Protein AF-A0A1V6ACH4-F1 (afdb_monomer)

pLDDT: mean 75.73, std 12.72, range [35.34, 92.12]

Mean predicted aligned error: 18.22 Å

Foldseek 3Di:
DDDDPDPPPPVVVVVVVVVVVVVVVVVVVCCVVVVVVVVVVVLVVVLVVVVVVVVVQQVVFVVLQVVVQVVVQVVVLVVDDADDQDAFPDDDPKTKTKGKAFPQADPVRWTKIKIWMWTDDDPDIKIKIWIKTWADDPPDGRTDIDIDDIDMDDDDQDCSHPVSVVVVVVVVVVVPQPPVNVVCVLQADDLVRQLVVQLVCLVVDDPVCSVCSVVVSVVCSVPGDYHDDD

Sequence (230 aa):
MINITSNKTTNDYVLFSRTKGVAIFMVIGFIAIMVPVVYMFSQIGSSKTKQAMKFHEHLKTELTAISGNTAILSRMRGNVREFDPMPDETSGEDKFSASVFKTGTGFLGQDLNIVLTKAKANNHSFTLLCDVEQFQPEPSPPVTIISHDYWGTIEPYEISLLADALAMQNFRGVELLRLEQSRDFERAYTESEYKNIMNDKKNSLPEELSSSWSNVVNALVSEKLPKEES

Nearest PDB structures (foldseek):
  7ywx-assembly1_P  TM=3.729E-01  e=2.714E-02  Homo sapiens
  7qoo-assembly1_P  TM=3.079E-01  e=1.149E-01  Homo sapiens
  3ew2-assembly3_E-2  TM=3.028E-01  e=3.139E+00  Rhizobium etli CFN 42
  8ass-assembly1_A  TM=3.026E-01  e=9.268E+00  Rhizobium sp. AAP43

Radius of gyration: 35.3 Å; Cα contacts (8 Å, |Δi|>4): 244; chains: 1; bounding box: 108×39×91 Å

Solvent-accessible surface area (backbone atoms only — not comparable to full-atom values): 13070 Å² total; per-residue (Å²): 139,85,82,81,82,74,83,64,70,71,58,55,56,53,53,54,50,50,53,51,53,51,51,51,52,49,51,51,52,49,50,67,53,48,50,59,51,54,51,50,52,50,51,53,52,51,40,53,52,52,50,51,50,50,51,51,53,46,53,52,21,47,52,43,16,52,51,44,45,54,51,50,56,58,44,42,23,69,67,60,69,71,79,62,77,49,76,63,79,62,88,70,89,60,50,40,44,44,44,52,43,77,78,50,70,45,95,88,66,21,41,30,29,40,39,39,15,36,10,54,45,98,95,45,72,27,42,38,38,33,39,32,39,38,39,78,58,86,92,55,78,69,33,54,70,51,76,48,72,80,47,70,63,79,80,80,78,47,78,88,31,70,68,40,43,49,48,53,52,50,52,51,55,67,72,41,71,52,70,64,60,46,48,51,58,46,26,73,36,48,66,70,55,47,51,49,56,55,57,63,51,42,82,77,46,59,73,82,55,44,75,53,39,65,61,51,51,53,55,53,51,74,71,54,56,74,53,69,85,128

Structure (mmCIF, N/CA/C/O backbone):
data_AF-A0A1V6ACH4-F1
#
_entry.id   AF-A0A1V6ACH4-F1
#
loop_
_atom_site.group_PDB
_atom_site.id
_atom_site.type_symbol
_atom_site.label_atom_id
_atom_site.label_alt_id
_atom_site.label_comp_id
_atom_site.label_asym_id
_atom_site.label_entity_id
_atom_site.label_seq_id
_atom_site.pdbx_PDB_ins_code
_atom_site.Cartn_x
_atom_site.Cartn_y
_atom_site.Cartn_z
_atom_site.occupancy
_atom_site.B_iso_or_equiv
_atom_site.auth_seq_id
_atom_site.auth_comp_id
_atom_site.auth_asym_id
_atom_site.auth_atom_id
_atom_site.pdbx_PDB_model_num
ATOM 1 N N . MET A 1 1 ? 83.598 4.073 -58.433 1.00 37.88 1 MET A N 1
ATOM 2 C CA . MET A 1 1 ? 83.166 4.067 -57.018 1.00 37.88 1 MET A CA 1
ATOM 3 C C . MET A 1 1 ? 81.861 4.839 -56.928 1.00 37.88 1 MET A C 1
ATOM 5 O O . MET A 1 1 ? 81.896 6.060 -56.955 1.00 37.88 1 MET A O 1
ATOM 9 N N . ILE A 1 2 ? 80.719 4.151 -56.927 1.00 37.38 2 ILE A N 1
ATOM 10 C CA . ILE A 1 2 ? 79.412 4.794 -56.736 1.00 37.38 2 ILE A CA 1
ATOM 11 C C . ILE A 1 2 ? 79.060 4.616 -55.263 1.00 37.38 2 ILE A C 1
ATOM 13 O O . ILE A 1 2 ? 78.919 3.493 -54.784 1.00 37.38 2 ILE A O 1
ATOM 17 N N . ASN A 1 3 ? 79.024 5.737 -54.548 1.00 35.34 3 ASN A N 1
ATOM 18 C CA . ASN A 1 3 ? 78.745 5.804 -53.122 1.00 35.34 3 ASN A CA 1
ATOM 19 C C . ASN A 1 3 ? 77.244 5.572 -52.907 1.00 35.34 3 ASN A C 1
ATOM 21 O O . ASN A 1 3 ? 76.423 6.398 -53.300 1.00 35.34 3 ASN A O 1
ATOM 25 N N . ILE A 1 4 ? 76.889 4.436 -52.309 1.00 46.50 4 ILE A N 1
ATOM 26 C CA . ILE A 1 4 ? 75.527 4.150 -51.857 1.00 46.50 4 ILE A CA 1
ATOM 27 C C . ILE A 1 4 ? 75.395 4.744 -50.455 1.00 46.50 4 ILE A C 1
ATOM 29 O O . ILE A 1 4 ? 75.679 4.087 -49.454 1.00 46.50 4 ILE A O 1
ATOM 33 N N . THR A 1 5 ? 74.986 6.007 -50.366 1.00 47.75 5 THR A N 1
ATOM 34 C CA . THR A 1 5 ? 74.582 6.603 -49.089 1.00 47.75 5 THR A CA 1
ATOM 35 C C . THR A 1 5 ? 73.154 6.152 -48.785 1.00 47.75 5 THR A C 1
ATOM 37 O O . THR A 1 5 ? 72.182 6.588 -49.393 1.00 47.75 5 THR A O 1
ATOM 40 N N . SER A 1 6 ? 73.070 5.188 -47.871 1.00 43.94 6 SER A N 1
ATOM 41 C CA . SER A 1 6 ? 71.873 4.499 -47.388 1.00 43.94 6 SER A CA 1
ATOM 42 C C . SER A 1 6 ? 70.734 5.441 -46.963 1.00 43.94 6 SER A C 1
ATOM 44 O O . SER A 1 6 ? 70.881 6.237 -46.037 1.00 43.94 6 SER A O 1
ATOM 46 N N . ASN A 1 7 ? 69.565 5.213 -47.566 1.00 50.72 7 ASN A N 1
ATOM 47 C CA . ASN A 1 7 ? 68.205 5.710 -47.290 1.00 50.72 7 ASN A CA 1
ATOM 48 C C . ASN A 1 7 ? 67.679 5.370 -45.866 1.00 50.72 7 ASN A C 1
ATOM 50 O O . ASN A 1 7 ? 66.595 4.812 -45.706 1.00 50.72 7 ASN A O 1
ATOM 54 N N . LYS A 1 8 ? 68.456 5.622 -44.805 1.00 48.00 8 LYS A N 1
ATOM 55 C CA . LYS A 1 8 ? 68.109 5.160 -43.445 1.00 48.00 8 LYS A CA 1
ATOM 56 C C . LYS A 1 8 ? 67.217 6.119 -42.655 1.00 48.00 8 LYS A C 1
ATOM 58 O O . LYS A 1 8 ? 66.463 5.666 -41.812 1.00 48.00 8 LYS A O 1
ATOM 63 N N . THR A 1 9 ? 67.246 7.418 -42.933 1.00 48.97 9 THR A N 1
ATOM 64 C CA . THR A 1 9 ? 66.515 8.409 -42.126 1.00 48.97 9 THR A CA 1
ATOM 65 C C . THR A 1 9 ? 65.039 8.525 -42.502 1.00 48.97 9 THR A C 1
ATOM 67 O O . THR A 1 9 ? 64.196 8.648 -41.625 1.00 48.97 9 THR A O 1
ATOM 70 N N . THR A 1 10 ? 64.681 8.430 -43.781 1.00 48.94 10 THR A N 1
ATOM 71 C CA . THR A 1 10 ? 63.310 8.703 -44.252 1.00 48.94 10 THR A CA 1
ATOM 72 C C . THR A 1 10 ? 62.289 7.638 -43.834 1.00 48.94 10 THR A C 1
ATOM 74 O O . THR A 1 10 ? 61.129 7.967 -43.596 1.00 48.94 10 THR A O 1
ATOM 77 N N . ASN A 1 11 ? 62.704 6.375 -43.692 1.00 50.41 11 ASN A N 1
ATOM 78 C CA . ASN A 1 11 ? 61.807 5.282 -43.297 1.00 50.41 11 ASN A CA 1
ATOM 79 C C . ASN A 1 11 ? 61.462 5.290 -41.798 1.00 50.41 11 ASN A C 1
ATOM 81 O O . ASN A 1 11 ? 60.337 4.941 -41.438 1.00 50.41 11 ASN A O 1
ATOM 85 N N . ASP A 1 12 ? 62.370 5.750 -40.936 1.00 48.56 12 ASP A N 1
ATOM 86 C CA . ASP A 1 12 ? 62.152 5.757 -39.484 1.00 48.56 12 ASP A CA 1
ATOM 87 C C . ASP A 1 12 ? 61.118 6.817 -39.058 1.00 48.56 12 ASP A C 1
ATOM 89 O O . ASP A 1 12 ? 60.276 6.557 -38.195 1.00 48.56 12 ASP A O 1
ATOM 93 N N . TYR A 1 13 ? 61.080 7.982 -39.720 1.00 50.53 13 TYR A N 1
ATOM 94 C CA . TYR A 1 13 ? 60.061 9.011 -39.452 1.00 50.53 13 TYR A CA 1
ATOM 95 C C . TYR A 1 13 ? 58.655 8.588 -39.895 1.00 50.53 13 TYR A C 1
ATOM 97 O O . TYR A 1 13 ? 57.673 8.897 -39.215 1.00 50.53 13 TYR A O 1
ATOM 105 N N . VAL A 1 14 ? 58.543 7.851 -41.005 1.00 52.62 14 VAL A N 1
ATOM 106 C CA . VAL A 1 14 ? 57.257 7.350 -41.515 1.00 52.62 14 VAL A CA 1
ATOM 107 C C . VAL A 1 14 ? 56.715 6.239 -40.613 1.00 52.62 14 VAL A C 1
ATOM 109 O O . VAL A 1 14 ? 55.521 6.229 -40.315 1.00 52.62 14 VAL A O 1
ATOM 112 N N . LEU A 1 15 ? 57.577 5.349 -40.104 1.00 51.72 15 LEU A N 1
ATOM 113 C CA . LEU A 1 15 ? 57.178 4.293 -39.166 1.00 51.72 15 LEU A CA 1
ATOM 114 C C . LEU A 1 15 ? 56.751 4.857 -37.796 1.00 51.72 15 LEU A C 1
ATOM 116 O O . LEU A 1 15 ? 55.759 4.407 -37.215 1.00 51.72 15 LEU A O 1
ATOM 120 N N . PHE A 1 16 ? 57.458 5.876 -37.296 1.00 50.41 16 PHE A N 1
ATOM 121 C CA . PHE A 1 16 ? 57.155 6.540 -36.022 1.00 50.41 16 PHE A CA 1
ATOM 122 C C . PHE A 1 16 ? 55.890 7.416 -36.096 1.00 50.41 16 PHE A C 1
ATOM 124 O O . PHE A 1 16 ? 55.103 7.472 -35.152 1.00 50.41 16 PHE A O 1
ATOM 131 N N . SER A 1 17 ? 55.642 8.058 -37.242 1.00 57.03 17 SER A N 1
ATOM 132 C CA . SER A 1 17 ? 54.391 8.773 -37.538 1.00 57.03 17 SER A CA 1
ATOM 133 C C . SER A 1 17 ? 53.190 7.820 -37.614 1.00 57.03 17 SER A C 1
ATOM 135 O O . SER A 1 17 ? 52.157 8.082 -36.994 1.00 57.03 17 SER A O 1
ATOM 137 N N . ARG A 1 18 ? 53.334 6.678 -38.306 1.00 57.84 18 ARG A N 1
ATOM 138 C CA . ARG A 1 18 ? 52.266 5.670 -38.438 1.00 57.84 18 ARG A CA 1
ATOM 139 C C . ARG A 1 18 ? 51.882 5.044 -37.102 1.00 57.84 18 ARG A C 1
ATOM 141 O O . ARG A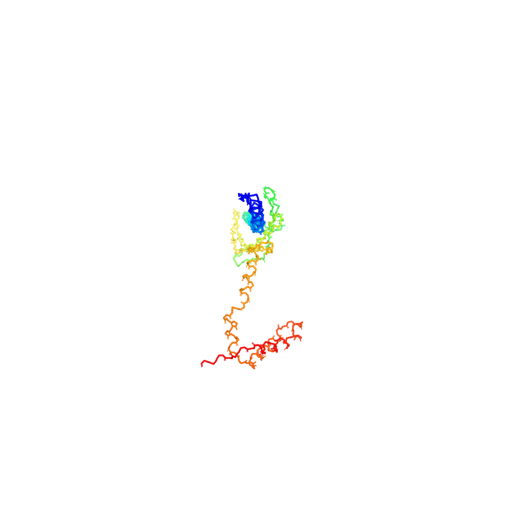 1 18 ? 50.697 4.913 -36.817 1.00 57.84 18 ARG A O 1
ATOM 148 N N . THR A 1 19 ? 52.861 4.684 -36.274 1.00 57.22 19 THR A N 1
ATOM 149 C CA . THR A 1 19 ? 52.606 4.090 -34.950 1.00 57.22 19 THR A CA 1
ATOM 150 C C . THR A 1 19 ? 51.960 5.084 -33.985 1.00 57.22 19 THR A C 1
ATOM 152 O O . THR A 1 19 ? 51.039 4.707 -33.264 1.00 57.22 19 THR A O 1
ATOM 155 N N . LYS A 1 20 ? 52.333 6.372 -34.036 1.00 61.56 20 LYS A N 1
ATOM 156 C CA . LYS A 1 20 ? 51.638 7.441 -33.296 1.00 61.56 20 LYS A CA 1
ATOM 157 C C . LYS A 1 20 ? 50.199 7.661 -33.770 1.00 61.56 20 LYS A C 1
ATOM 159 O O . LYS A 1 20 ? 49.314 7.819 -32.936 1.00 61.56 20 LYS A O 1
ATOM 164 N N . GLY A 1 21 ? 49.949 7.632 -35.081 1.00 68.12 21 GLY A N 1
ATOM 165 C CA . GLY A 1 21 ? 48.596 7.748 -35.638 1.00 68.12 21 GLY A CA 1
ATOM 166 C C . GLY A 1 21 ? 47.686 6.590 -35.218 1.00 68.12 21 GLY A C 1
ATOM 167 O O . GLY A 1 21 ? 46.566 6.819 -34.768 1.00 68.12 21 GLY A O 1
ATOM 168 N N . VAL A 1 22 ? 48.191 5.353 -35.278 1.00 74.69 22 VAL A N 1
ATOM 169 C CA . VAL A 1 22 ? 47.458 4.157 -34.825 1.00 74.69 22 VAL A CA 1
ATOM 170 C C . VAL A 1 22 ? 47.198 4.198 -33.317 1.00 74.69 22 VAL A C 1
ATOM 172 O O . VAL A 1 22 ? 46.089 3.891 -32.885 1.00 74.69 22 VAL A O 1
ATOM 175 N N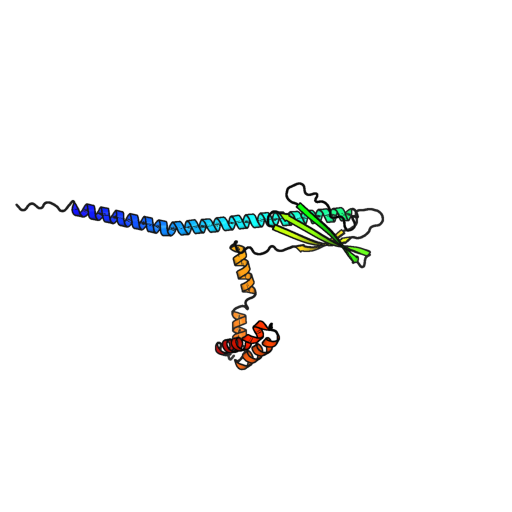 . ALA A 1 23 ? 48.173 4.640 -32.517 1.00 73.12 23 ALA A N 1
ATOM 176 C CA . ALA A 1 23 ? 48.001 4.794 -31.074 1.00 73.12 23 ALA A CA 1
ATOM 177 C C . ALA A 1 23 ? 46.916 5.829 -30.723 1.00 73.12 23 ALA A C 1
ATOM 179 O O . ALA A 1 23 ? 46.083 5.570 -29.859 1.00 73.12 23 ALA A O 1
ATOM 180 N N . ILE A 1 24 ? 46.866 6.966 -31.426 1.00 80.19 24 ILE A N 1
ATOM 181 C CA . ILE A 1 24 ? 45.827 7.990 -31.224 1.00 80.19 24 ILE A CA 1
ATOM 182 C C . ILE A 1 24 ? 44.438 7.448 -31.591 1.00 80.19 24 ILE A C 1
ATOM 184 O O . ILE A 1 24 ? 43.494 7.632 -30.825 1.00 80.19 24 ILE A O 1
ATOM 188 N N . PHE A 1 25 ? 44.304 6.728 -32.710 1.00 79.56 25 PHE A N 1
ATOM 189 C CA . PHE A 1 25 ? 43.035 6.100 -33.095 1.00 79.56 25 PHE A CA 1
ATOM 190 C C . PHE A 1 25 ? 42.577 5.028 -32.101 1.00 79.56 25 PHE A C 1
ATOM 192 O O . PHE A 1 25 ? 41.390 4.966 -31.786 1.00 79.56 25 PHE A O 1
ATOM 199 N N . MET A 1 26 ? 43.499 4.224 -31.562 1.00 82.62 26 MET A N 1
ATOM 200 C CA . MET A 1 26 ? 43.180 3.268 -30.498 1.00 82.62 26 MET A CA 1
ATOM 201 C C . MET A 1 26 ? 42.688 3.968 -29.231 1.00 82.62 26 MET A C 1
ATOM 203 O O . MET A 1 26 ? 41.698 3.531 -28.655 1.00 82.62 26 MET A O 1
ATOM 207 N N . VAL A 1 27 ? 43.329 5.062 -28.811 1.00 83.81 27 VAL A N 1
ATOM 208 C CA . VAL A 1 27 ? 42.915 5.814 -27.616 1.00 83.81 27 VAL A CA 1
ATOM 209 C C . VAL A 1 27 ? 41.545 6.465 -27.819 1.00 83.81 27 VAL A C 1
ATOM 211 O O . VAL A 1 27 ? 40.691 6.357 -26.945 1.00 83.81 27 VAL A O 1
ATOM 214 N N . ILE A 1 28 ? 41.291 7.079 -28.979 1.00 84.38 28 ILE A N 1
ATOM 215 C CA . ILE A 1 28 ? 39.982 7.672 -29.296 1.00 84.38 28 ILE A CA 1
ATOM 216 C C . ILE A 1 28 ? 38.900 6.588 -29.377 1.00 84.38 28 ILE A C 1
ATOM 218 O O . ILE A 1 28 ? 37.826 6.765 -28.807 1.00 84.38 28 ILE A O 1
ATOM 222 N N . GLY A 1 29 ? 39.183 5.451 -30.020 1.00 82.25 29 GLY A N 1
ATOM 223 C CA . GLY A 1 29 ? 38.263 4.312 -30.077 1.00 82.25 29 GLY A CA 1
ATOM 224 C C . GLY A 1 29 ? 37.974 3.721 -28.696 1.00 82.25 29 GLY A C 1
ATOM 225 O O . GLY A 1 29 ? 36.827 3.422 -28.374 1.00 82.25 29 GLY A O 1
ATOM 226 N N . PHE A 1 30 ? 38.992 3.626 -27.840 1.00 86.19 30 PHE A N 1
ATOM 227 C CA . PHE A 1 30 ? 38.836 3.165 -26.464 1.00 86.19 30 PHE A CA 1
ATOM 228 C C . PHE A 1 30 ? 37.990 4.132 -25.633 1.00 86.19 30 PHE A C 1
ATOM 230 O O . PHE A 1 30 ? 37.083 3.690 -24.938 1.00 86.19 30 PHE A O 1
ATOM 237 N N . ILE A 1 31 ? 38.220 5.444 -25.745 1.00 86.56 31 ILE A N 1
ATOM 238 C CA . ILE A 1 31 ? 37.404 6.470 -25.077 1.00 86.56 31 ILE A CA 1
ATOM 239 C C . ILE A 1 31 ? 35.956 6.420 -25.585 1.00 86.56 31 ILE A C 1
ATOM 241 O O . ILE A 1 31 ? 35.028 6.460 -24.778 1.00 86.56 31 ILE A O 1
ATOM 245 N N . ALA A 1 32 ? 35.752 6.270 -26.896 1.00 85.00 32 ALA A N 1
ATOM 246 C CA . ALA A 1 32 ? 34.426 6.199 -27.506 1.00 85.00 32 ALA A CA 1
ATOM 247 C C . ALA A 1 32 ? 33.606 4.987 -27.036 1.00 85.00 32 ALA A C 1
ATOM 249 O O . ALA A 1 32 ? 32.384 5.072 -26.991 1.00 85.00 32 ALA A O 1
ATOM 250 N N . ILE A 1 33 ? 34.257 3.882 -26.662 1.00 85.12 33 ILE A N 1
ATOM 251 C CA . ILE A 1 33 ? 33.587 2.692 -26.119 1.00 85.12 33 ILE A CA 1
ATOM 252 C C . ILE A 1 33 ? 33.460 2.780 -24.593 1.00 85.12 33 ILE A C 1
ATOM 254 O O . ILE A 1 33 ? 32.391 2.521 -24.043 1.00 85.12 33 ILE A O 1
ATOM 258 N N . MET A 1 34 ? 34.526 3.170 -23.891 1.00 86.69 34 MET A N 1
ATOM 259 C CA . MET A 1 34 ? 34.549 3.174 -22.427 1.00 86.69 34 MET A CA 1
ATOM 260 C C . MET A 1 34 ? 33.660 4.253 -21.814 1.00 86.69 34 MET A C 1
ATOM 262 O O . MET A 1 34 ? 33.012 3.986 -20.807 1.00 86.69 34 MET A O 1
ATOM 266 N N . VAL A 1 35 ? 33.589 5.455 -22.395 1.00 84.00 35 VAL A N 1
ATOM 267 C CA . VAL A 1 35 ? 32.794 6.550 -21.814 1.00 84.00 35 VAL A CA 1
ATOM 268 C C . VAL A 1 35 ? 31.292 6.221 -21.789 1.00 84.00 35 VAL A C 1
ATOM 270 O O . VAL A 1 35 ? 30.700 6.344 -20.715 1.00 84.00 35 VAL A O 1
ATOM 273 N N . PRO A 1 36 ? 30.659 5.730 -22.877 1.00 84.12 36 PRO A N 1
ATOM 274 C CA . PRO A 1 36 ? 29.265 5.286 -22.833 1.00 84.12 36 PRO A CA 1
ATOM 275 C C . PRO A 1 36 ? 29.022 4.134 -21.855 1.00 84.12 36 PRO A C 1
ATOM 277 O O . PRO A 1 36 ? 28.013 4.136 -21.155 1.00 84.12 36 PRO A O 1
ATOM 280 N N . VAL A 1 37 ? 29.947 3.173 -21.764 1.00 82.25 37 VAL A N 1
ATOM 281 C CA . VAL A 1 37 ? 29.823 2.022 -20.855 1.00 82.25 37 VAL A CA 1
ATOM 282 C C . VAL A 1 37 ? 29.887 2.464 -19.391 1.00 82.25 37 VAL A C 1
ATOM 284 O O . VAL A 1 37 ? 29.034 2.080 -18.593 1.00 82.25 37 VAL A O 1
ATOM 287 N N . VAL A 1 38 ? 30.843 3.325 -19.034 1.00 81.75 38 VAL A N 1
ATOM 288 C CA . VAL A 1 38 ? 30.950 3.897 -17.682 1.00 81.75 38 VAL A CA 1
ATOM 289 C C . VAL A 1 38 ? 29.723 4.748 -17.353 1.00 81.75 38 VAL A C 1
ATOM 291 O O . VAL A 1 38 ? 29.189 4.658 -16.247 1.00 81.75 38 VAL A O 1
ATOM 294 N N . TYR A 1 39 ? 29.229 5.532 -18.314 1.00 78.62 39 TYR A N 1
ATOM 295 C CA . TYR A 1 39 ? 28.008 6.316 -18.149 1.00 78.62 39 TYR A CA 1
ATOM 296 C C . TYR A 1 39 ? 26.777 5.425 -17.920 1.00 78.62 39 TYR A C 1
ATOM 298 O O . TYR A 1 39 ? 25.996 5.677 -17.003 1.00 78.62 39 TYR A O 1
ATOM 306 N N . MET A 1 40 ? 26.641 4.335 -18.680 1.00 73.88 40 MET A N 1
ATOM 307 C CA . MET A 1 40 ? 25.565 3.357 -18.521 1.00 73.88 40 MET A CA 1
ATOM 308 C C . MET A 1 40 ? 25.623 2.664 -17.151 1.00 73.88 40 MET A C 1
ATOM 310 O O . MET A 1 40 ? 24.608 2.594 -16.459 1.00 73.88 40 MET A O 1
ATOM 314 N N . PHE A 1 41 ? 26.801 2.212 -16.708 1.00 71.38 41 PHE A N 1
ATOM 315 C CA . PHE A 1 41 ? 26.963 1.624 -15.374 1.00 71.38 41 PHE A CA 1
ATOM 316 C C . PHE A 1 41 ? 26.685 2.627 -14.250 1.00 71.38 41 PHE A C 1
ATOM 318 O O . PHE A 1 41 ? 26.088 2.254 -13.241 1.00 71.38 41 PHE A O 1
ATOM 325 N N . SER A 1 42 ? 27.047 3.899 -14.435 1.00 72.19 42 SER A N 1
ATOM 326 C CA . SER A 1 42 ? 26.719 4.977 -13.497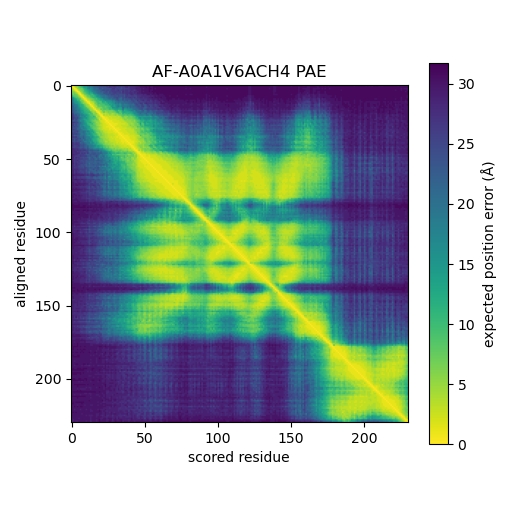 1.00 72.19 42 SER A CA 1
ATOM 327 C C . SER A 1 42 ? 25.204 5.182 -13.374 1.00 72.19 42 SER A C 1
ATOM 329 O O . SER A 1 42 ? 24.668 5.237 -12.264 1.00 72.19 42 SER A O 1
ATOM 331 N N . GLN A 1 43 ? 24.479 5.195 -14.498 1.00 67.38 43 GLN A N 1
ATOM 332 C CA . GLN A 1 43 ? 23.018 5.294 -14.489 1.00 67.38 43 GLN A CA 1
ATOM 333 C C . GLN A 1 43 ? 22.345 4.072 -13.847 1.00 67.38 43 GLN A C 1
ATOM 335 O O . GLN A 1 43 ? 21.432 4.236 -13.037 1.00 67.38 43 GLN A O 1
ATOM 340 N N . ILE A 1 44 ? 22.805 2.853 -14.151 1.00 67.12 44 ILE A N 1
ATOM 341 C CA . ILE A 1 44 ? 22.262 1.619 -13.557 1.00 67.12 44 ILE A CA 1
ATOM 342 C C . ILE A 1 44 ? 22.528 1.583 -12.049 1.00 67.12 44 ILE A C 1
ATOM 344 O O . ILE A 1 44 ? 21.618 1.283 -11.275 1.00 67.12 44 ILE A O 1
ATOM 348 N N . GLY A 1 45 ? 23.746 1.934 -11.623 1.00 68.25 45 GLY A N 1
ATOM 349 C CA . GLY A 1 45 ? 24.105 2.043 -10.210 1.00 68.25 45 GLY A CA 1
ATOM 350 C C . GLY A 1 45 ? 23.217 3.048 -9.479 1.00 68.25 45 GLY A C 1
ATOM 351 O O . GLY A 1 45 ? 22.652 2.720 -8.438 1.00 68.25 45 GLY A O 1
ATOM 352 N N . SER A 1 46 ? 23.002 4.228 -10.071 1.00 74.06 46 SER A N 1
ATOM 353 C CA . SER A 1 46 ? 22.089 5.243 -9.533 1.00 74.06 46 SER A CA 1
ATOM 354 C C . SER A 1 46 ? 20.631 4.766 -9.479 1.00 74.06 46 SER A C 1
ATOM 356 O O . SER A 1 46 ? 19.919 5.067 -8.526 1.00 74.06 46 SER A O 1
ATOM 358 N N . SER A 1 47 ? 20.170 3.990 -10.463 1.00 70.62 47 SER A N 1
ATOM 359 C CA . SER A 1 47 ? 18.807 3.448 -10.466 1.00 70.62 47 SER A CA 1
ATOM 360 C C . SER A 1 47 ? 18.602 2.403 -9.366 1.00 70.62 47 SER A C 1
ATOM 362 O O . SER A 1 47 ? 17.585 2.435 -8.677 1.00 70.62 47 SER A O 1
ATOM 364 N N . LYS A 1 48 ? 19.580 1.515 -9.139 1.00 74.44 48 LYS A N 1
ATOM 365 C CA . LYS A 1 48 ? 19.513 0.509 -8.068 1.00 74.44 48 LYS A CA 1
ATOM 366 C C . LYS A 1 48 ? 19.561 1.127 -6.677 1.00 74.44 48 LYS A C 1
ATOM 368 O O . LYS A 1 48 ? 18.822 0.682 -5.804 1.00 74.44 48 LYS A O 1
ATOM 373 N N . THR A 1 49 ? 20.377 2.159 -6.471 1.00 78.31 49 THR A N 1
ATOM 374 C CA . THR A 1 49 ? 20.413 2.865 -5.183 1.00 78.31 49 THR A CA 1
ATOM 375 C C . THR A 1 49 ? 19.120 3.629 -4.926 1.00 78.31 49 THR A C 1
ATOM 377 O O . THR A 1 49 ? 18.572 3.508 -3.835 1.00 78.31 49 THR A O 1
ATOM 380 N N . LYS A 1 50 ? 18.568 4.324 -5.930 1.00 76.50 50 LYS A N 1
ATOM 381 C CA . LYS A 1 50 ? 17.250 4.973 -5.823 1.00 76.50 50 LYS A CA 1
ATOM 382 C C . LYS A 1 50 ? 16.130 3.974 -5.541 1.00 76.50 50 LYS A C 1
ATOM 384 O O . LYS A 1 50 ? 15.299 4.225 -4.681 1.00 76.50 50 LYS A O 1
ATOM 389 N N . GLN A 1 51 ? 16.141 2.820 -6.208 1.00 79.69 51 GLN A N 1
ATOM 390 C CA . GLN A 1 51 ? 15.173 1.752 -5.963 1.00 79.69 51 GLN A CA 1
ATOM 391 C C . GLN A 1 51 ? 15.280 1.206 -4.529 1.00 79.69 51 GLN A C 1
ATOM 393 O O . GLN A 1 51 ? 14.265 1.015 -3.866 1.00 79.69 51 GLN A O 1
ATOM 398 N N . ALA A 1 52 ? 16.498 0.971 -4.034 1.00 80.62 52 ALA A N 1
ATOM 399 C CA . ALA A 1 52 ? 16.713 0.512 -2.664 1.00 80.62 52 ALA A CA 1
ATOM 400 C C . ALA A 1 52 ? 16.273 1.558 -1.627 1.00 80.62 52 ALA A C 1
ATOM 402 O O . ALA A 1 52 ? 15.649 1.198 -0.633 1.00 80.62 52 ALA A O 1
ATOM 403 N N . MET A 1 53 ? 16.552 2.843 -1.875 1.00 82.44 53 MET A N 1
ATOM 404 C CA . MET A 1 53 ? 16.076 3.947 -1.036 1.00 82.44 53 MET A CA 1
ATOM 405 C C . MET A 1 53 ? 14.549 4.015 -1.021 1.00 82.44 53 MET A C 1
ATOM 407 O O . MET A 1 53 ? 13.971 4.046 0.058 1.00 82.44 53 MET A O 1
ATOM 411 N N . LYS A 1 54 ? 13.898 3.923 -2.188 1.00 82.94 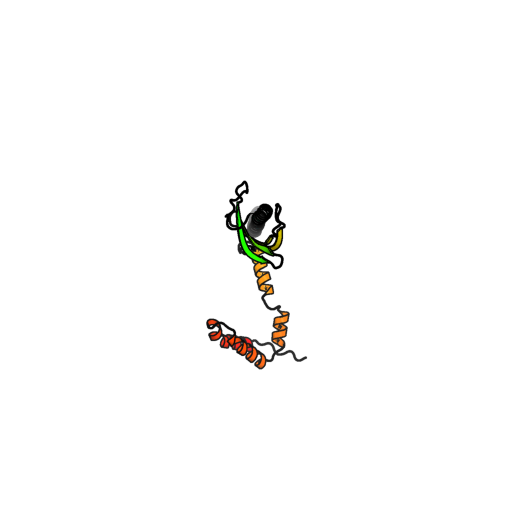54 LYS A N 1
ATOM 412 C CA . LYS A 1 54 ? 12.435 3.862 -2.293 1.00 82.94 54 LYS A CA 1
ATOM 413 C C . LYS A 1 54 ? 11.857 2.708 -1.475 1.00 82.94 54 LYS A C 1
ATOM 415 O O . LYS A 1 54 ? 10.963 2.926 -0.669 1.00 82.94 54 LYS A O 1
ATOM 420 N N . PHE A 1 55 ? 12.381 1.490 -1.629 1.00 83.31 55 PHE A N 1
ATOM 421 C CA . PHE A 1 55 ? 11.899 0.346 -0.846 1.00 83.31 55 PHE A CA 1
ATOM 422 C C . PHE A 1 55 ? 12.131 0.518 0.653 1.00 83.31 55 PHE A C 1
ATOM 424 O O . PHE A 1 55 ? 11.288 0.120 1.449 1.00 83.31 55 PHE A O 1
ATOM 431 N N . HIS A 1 56 ? 13.260 1.105 1.046 1.00 86.00 56 HIS A N 1
ATOM 432 C CA . HIS A 1 56 ? 13.533 1.385 2.447 1.00 86.00 56 HIS A CA 1
ATOM 433 C C . HIS A 1 56 ? 12.532 2.391 3.026 1.00 86.00 56 HIS A C 1
ATOM 435 O O . HIS A 1 56 ? 11.964 2.135 4.085 1.00 86.00 56 HIS A O 1
ATOM 441 N N . GLU A 1 57 ? 12.278 3.497 2.323 1.00 84.06 57 GLU A N 1
ATOM 442 C CA . GLU A 1 57 ? 11.289 4.497 2.733 1.00 84.06 57 GLU A CA 1
ATOM 443 C C . GLU A 1 57 ? 9.874 3.908 2.760 1.00 84.06 57 GLU A C 1
ATOM 445 O O . GLU A 1 57 ? 9.152 4.101 3.738 1.00 84.06 57 GLU A O 1
ATOM 450 N N . HIS A 1 58 ? 9.516 3.102 1.759 1.00 84.75 58 HIS A N 1
ATOM 451 C CA . HIS A 1 58 ? 8.239 2.399 1.702 1.00 84.75 58 HIS A CA 1
ATOM 452 C C . HIS A 1 58 ? 8.038 1.481 2.914 1.00 84.75 58 HIS A C 1
ATOM 454 O O . HIS A 1 58 ? 7.092 1.672 3.679 1.00 84.75 58 HIS A O 1
ATOM 460 N N . LEU A 1 59 ? 8.973 0.556 3.161 1.00 86.12 59 LEU A N 1
ATOM 461 C CA . LEU A 1 59 ? 8.915 -0.370 4.298 1.00 86.12 59 LEU A CA 1
ATOM 462 C C . LEU A 1 59 ? 8.860 0.372 5.636 1.00 86.12 59 LEU A C 1
ATOM 464 O O . LEU A 1 59 ? 8.150 -0.042 6.551 1.00 86.12 59 LEU A O 1
ATOM 468 N N . LYS A 1 60 ? 9.582 1.491 5.754 1.00 87.75 60 LYS A N 1
ATOM 469 C CA . LYS A 1 60 ? 9.549 2.346 6.943 1.00 87.75 60 LYS A CA 1
ATOM 470 C C . LYS A 1 60 ? 8.156 2.945 7.164 1.00 87.75 60 LYS A C 1
ATOM 472 O O . LYS A 1 60 ? 7.654 2.913 8.289 1.00 87.75 60 LYS A O 1
ATOM 477 N N . THR A 1 61 ? 7.514 3.456 6.110 1.00 87.12 61 THR A N 1
ATOM 478 C CA . THR A 1 61 ? 6.150 4.010 6.201 1.00 87.12 61 THR A CA 1
ATOM 479 C C . THR A 1 61 ? 5.099 2.948 6.491 1.00 87.12 61 THR A C 1
ATOM 481 O O . THR A 1 61 ? 4.244 3.162 7.348 1.00 87.12 61 THR A O 1
ATOM 484 N N . GLU A 1 62 ? 5.185 1.791 5.837 1.00 88.62 62 GLU A N 1
ATOM 485 C CA . GLU A 1 62 ? 4.275 0.669 6.053 1.00 88.62 62 GLU A CA 1
ATOM 486 C C . GLU A 1 62 ? 4.367 0.163 7.497 1.00 88.62 62 GLU A C 1
ATOM 488 O O . GLU A 1 62 ? 3.355 0.069 8.193 1.00 88.62 62 GLU A O 1
ATOM 493 N N . LEU A 1 63 ? 5.585 -0.066 7.996 1.00 88.12 63 LEU A N 1
ATOM 494 C CA . LEU A 1 63 ? 5.798 -0.532 9.364 1.00 88.12 63 LEU A CA 1
ATOM 495 C C . LEU A 1 63 ? 5.292 0.478 10.403 1.00 88.12 63 LEU A C 1
ATOM 497 O O . LEU A 1 63 ? 4.713 0.081 11.413 1.00 88.12 63 LEU A O 1
ATOM 501 N N . THR A 1 64 ? 5.465 1.775 10.138 1.00 87.38 64 THR A N 1
ATOM 502 C CA . THR A 1 64 ? 4.939 2.854 10.990 1.00 87.38 64 THR A CA 1
ATOM 503 C C . THR A 1 64 ? 3.405 2.868 11.017 1.00 87.38 64 THR A C 1
ATOM 505 O O . THR A 1 64 ? 2.798 3.112 12.057 1.00 87.38 64 THR A O 1
ATOM 508 N N . ALA A 1 65 ? 2.741 2.566 9.900 1.00 87.56 65 ALA A N 1
ATOM 509 C CA . ALA A 1 65 ? 1.285 2.449 9.886 1.00 87.56 65 ALA A CA 1
ATOM 510 C C . ALA A 1 65 ? 0.796 1.173 10.594 1.00 87.56 65 ALA A C 1
ATOM 512 O O . ALA A 1 65 ? -0.203 1.207 11.311 1.00 87.56 65 ALA A O 1
ATOM 513 N N . ILE A 1 66 ? 1.503 0.049 10.440 1.00 89.38 66 ILE A N 1
ATOM 514 C CA . ILE A 1 66 ? 1.177 -1.210 11.130 1.00 89.38 66 ILE A CA 1
ATOM 515 C C . ILE A 1 66 ? 1.347 -1.062 12.647 1.00 89.38 66 ILE A C 1
ATOM 517 O O . ILE A 1 66 ? 0.511 -1.546 13.420 1.00 89.38 66 ILE A O 1
ATOM 521 N N . SER A 1 67 ? 2.404 -0.379 13.092 1.00 87.31 67 SER A N 1
ATOM 522 C CA . SER A 1 67 ? 2.621 -0.107 14.514 1.00 87.31 67 SER A CA 1
ATOM 523 C C . SER A 1 67 ? 1.518 0.788 15.077 1.00 87.31 67 SER A C 1
ATOM 525 O O . SER A 1 67 ? 0.958 0.464 16.127 1.00 87.31 67 SER A O 1
ATOM 527 N N . GLY A 1 68 ? 1.121 1.829 14.338 1.00 85.19 68 GLY A N 1
ATOM 528 C CA . GLY A 1 68 ? -0.018 2.672 14.688 1.00 85.19 68 GLY A CA 1
ATOM 529 C C . GLY A 1 68 ? -1.321 1.882 14.816 1.00 85.19 68 GLY A C 1
ATOM 530 O O . GLY A 1 68 ? -2.004 1.988 15.833 1.00 85.19 68 GLY A O 1
ATOM 531 N N . ASN A 1 69 ? -1.616 0.997 13.861 1.00 88.25 69 ASN A N 1
ATOM 532 C CA . ASN A 1 69 ? -2.793 0.130 13.920 1.00 88.25 69 ASN A CA 1
ATOM 533 C C . ASN A 1 69 ? -2.776 -0.776 15.162 1.00 88.25 69 ASN A C 1
ATOM 535 O O . ASN A 1 69 ? -3.757 -0.874 15.895 1.00 88.25 69 ASN A O 1
ATOM 539 N N . THR A 1 70 ? -1.627 -1.380 15.467 1.00 87.69 70 THR A N 1
ATOM 540 C CA . THR A 1 70 ? -1.466 -2.242 16.650 1.00 87.69 70 THR A CA 1
ATOM 541 C C . THR A 1 70 ? -1.650 -1.467 17.962 1.00 87.69 70 THR A C 1
ATOM 543 O O . THR A 1 70 ? -2.246 -1.979 18.918 1.00 87.69 70 THR A O 1
ATOM 546 N N . ALA A 1 71 ? -1.180 -0.218 18.015 1.00 84.75 71 ALA A N 1
ATOM 547 C CA . ALA A 1 71 ? -1.370 0.665 19.161 1.00 84.75 71 ALA A CA 1
ATOM 548 C C . ALA A 1 71 ? -2.854 1.010 19.368 1.00 84.75 71 ALA A C 1
ATOM 550 O O . ALA A 1 71 ? -3.352 0.913 20.492 1.00 84.75 71 ALA A O 1
ATOM 551 N N . ILE A 1 72 ? -3.582 1.328 18.292 1.00 84.12 72 ILE A N 1
ATOM 552 C CA . ILE A 1 72 ? -5.028 1.593 18.344 1.00 84.12 72 ILE A CA 1
ATOM 553 C C . ILE A 1 72 ? -5.779 0.364 18.842 1.00 84.12 72 ILE A C 1
ATOM 555 O O . ILE A 1 72 ? -6.544 0.475 19.795 1.00 84.12 72 ILE A O 1
ATOM 559 N N . LEU A 1 73 ? -5.523 -0.813 18.262 1.00 86.69 73 LEU A N 1
ATOM 560 C CA . LEU A 1 73 ? -6.165 -2.062 18.680 1.00 86.69 73 LEU A CA 1
ATOM 561 C C . LEU A 1 73 ? -5.931 -2.335 20.171 1.00 86.69 73 LEU A C 1
ATOM 563 O O . LEU A 1 73 ? -6.850 -2.720 20.892 1.00 86.69 73 LEU A O 1
ATOM 567 N N . SER A 1 74 ? -4.719 -2.075 20.667 1.00 84.62 74 SER A N 1
ATOM 568 C CA . SER A 1 74 ? -4.387 -2.223 22.089 1.00 84.62 74 SER A CA 1
ATOM 569 C C . SER A 1 74 ? -5.157 -1.245 22.980 1.00 84.62 74 SER A C 1
ATOM 571 O O . SER A 1 74 ? -5.577 -1.616 24.074 1.00 84.62 74 SER A O 1
ATOM 573 N N . ARG A 1 75 ? -5.399 -0.014 22.522 1.00 79.75 75 ARG A N 1
ATOM 574 C CA . ARG A 1 75 ? -6.201 0.971 23.263 1.00 79.75 75 ARG A CA 1
ATOM 575 C C . ARG A 1 75 ? -7.697 0.703 23.178 1.00 79.75 75 ARG A C 1
ATOM 577 O O . ARG A 1 75 ? -8.392 0.868 24.176 1.00 79.75 75 ARG A O 1
ATOM 584 N N . MET A 1 76 ? -8.191 0.213 22.044 1.00 81.00 76 MET A N 1
ATOM 585 C CA . MET A 1 76 ? -9.570 -0.253 21.925 1.00 81.00 76 MET A CA 1
ATOM 586 C C . MET A 1 76 ? -9.843 -1.378 22.937 1.00 81.00 76 MET A C 1
ATOM 588 O O . MET A 1 76 ? -10.931 -1.412 23.508 1.00 81.00 76 MET A O 1
ATOM 592 N N . ARG A 1 77 ? -8.851 -2.235 23.265 1.00 81.56 77 ARG A N 1
ATOM 593 C CA . ARG A 1 77 ? -8.977 -3.238 24.352 1.00 81.56 77 ARG A CA 1
ATOM 594 C C . ARG A 1 77 ? -9.246 -2.604 25.721 1.00 81.56 77 ARG A C 1
ATOM 596 O O . ARG A 1 77 ? -9.882 -3.228 26.568 1.00 81.56 77 ARG A O 1
ATOM 603 N N . GLY A 1 78 ? -8.800 -1.366 25.926 1.00 75.25 78 GLY A N 1
ATOM 604 C CA . GLY A 1 78 ? -9.096 -0.528 27.090 1.00 75.25 78 GLY A CA 1
ATOM 605 C C . GLY A 1 78 ? -10.468 0.155 27.049 1.00 75.25 78 GLY A C 1
ATOM 606 O O . GLY A 1 78 ? -10.717 1.027 27.874 1.00 75.25 78 GLY A O 1
ATOM 607 N N . ASN A 1 79 ? -11.353 -0.234 26.119 1.00 73.62 79 ASN A N 1
ATOM 608 C CA . ASN A 1 79 ? -12.690 0.335 25.916 1.00 73.62 79 ASN A CA 1
ATOM 609 C C . ASN A 1 79 ? -12.678 1.815 25.487 1.00 73.62 79 ASN A C 1
ATOM 611 O O . ASN A 1 79 ? -13.569 2.584 25.848 1.00 73.62 79 ASN A O 1
ATOM 615 N N . VAL A 1 80 ? -11.682 2.220 24.693 1.00 69.50 80 VAL A N 1
ATOM 616 C CA . VAL A 1 80 ? -11.742 3.501 23.978 1.00 69.50 80 VAL A CA 1
ATOM 617 C C . VAL A 1 80 ? -12.836 3.417 22.915 1.00 69.50 80 VAL A C 1
ATOM 619 O O . VAL A 1 80 ? -12.870 2.471 22.129 1.00 69.50 80 VAL A O 1
ATOM 622 N N . ARG A 1 81 ? -13.731 4.407 22.914 1.00 63.34 81 ARG A N 1
ATOM 623 C CA . ARG A 1 81 ? -14.822 4.571 21.946 1.00 63.34 81 ARG A CA 1
ATOM 624 C C . ARG A 1 81 ? -14.555 5.820 21.102 1.00 63.34 81 ARG A C 1
ATOM 626 O O . ARG A 1 81 ? -13.786 6.675 21.517 1.00 63.34 81 ARG A O 1
ATOM 633 N N . GLU A 1 82 ? -15.153 5.835 19.918 1.00 61.69 82 GLU A N 1
ATOM 634 C CA . GLU A 1 82 ? -14.974 6.750 18.781 1.00 61.69 82 GLU A CA 1
ATOM 635 C C . GLU A 1 82 ? -14.527 8.208 19.044 1.00 61.69 82 GLU A C 1
ATOM 637 O O . GLU A 1 82 ? -14.845 8.818 20.060 1.00 61.69 82 GLU A O 1
ATOM 642 N N . PHE A 1 83 ? -13.926 8.802 18.001 1.00 52.88 83 PHE A N 1
ATOM 643 C CA . PHE A 1 83 ? -13.740 10.249 17.780 1.00 52.88 83 PHE A CA 1
ATOM 644 C C . PHE A 1 83 ? -12.688 11.021 18.579 1.00 52.88 83 PHE A C 1
ATOM 646 O O . PHE A 1 83 ? -12.661 12.247 18.469 1.00 52.88 83 PHE A O 1
ATOM 653 N N . ASP A 1 84 ? -11.748 10.371 19.260 1.00 53.41 84 ASP A N 1
ATOM 654 C CA . ASP A 1 84 ? -10.530 11.090 19.641 1.00 53.41 84 ASP A CA 1
ATOM 655 C C . ASP A 1 84 ? -9.495 10.934 18.513 1.00 53.41 84 ASP A C 1
ATOM 657 O O . ASP A 1 84 ? -9.047 9.804 18.281 1.00 53.41 84 ASP A O 1
ATOM 661 N N . PRO A 1 85 ? -9.138 11.990 17.744 1.00 55.59 85 PRO A N 1
ATOM 662 C CA . PRO A 1 85 ? -7.964 11.941 16.883 1.00 55.59 85 PRO A CA 1
ATOM 663 C C . PRO A 1 85 ? -6.781 11.634 17.787 1.00 55.59 85 PRO A C 1
ATOM 665 O O . PRO A 1 85 ? -6.288 12.500 18.509 1.00 55.59 85 PRO A O 1
ATOM 668 N N . MET A 1 86 ? -6.382 10.365 17.804 1.00 59.47 86 MET A N 1
ATOM 669 C CA . MET A 1 86 ? -5.433 9.915 18.800 1.00 59.47 86 MET A CA 1
ATOM 670 C C . MET A 1 86 ? -4.098 10.591 18.511 1.00 59.47 86 MET A C 1
ATOM 672 O O . MET A 1 86 ? -3.571 10.424 17.404 1.00 59.47 86 MET A O 1
ATOM 676 N N . PRO A 1 87 ? -3.568 11.376 19.468 1.00 57.66 87 PRO A N 1
ATOM 677 C CA . PRO A 1 87 ? -2.292 12.020 19.283 1.00 57.66 87 PRO A CA 1
ATOM 678 C C . PRO A 1 87 ? -1.245 10.935 19.084 1.00 57.66 87 PRO A C 1
ATOM 680 O O . PRO A 1 87 ? -1.263 9.875 19.719 1.00 57.66 87 PRO A O 1
ATOM 683 N N . ASP A 1 88 ? -0.371 11.220 18.139 1.00 59.12 88 ASP A N 1
ATOM 684 C CA . ASP A 1 88 ? 0.741 10.370 17.794 1.00 59.12 88 ASP A CA 1
ATOM 685 C C . ASP A 1 88 ? 1.645 10.152 19.017 1.00 59.12 88 ASP A C 1
ATOM 687 O O . ASP A 1 88 ? 2.121 11.112 19.625 1.00 59.12 88 ASP A O 1
ATOM 691 N N . GLU A 1 89 ? 1.853 8.889 19.390 1.00 58.38 89 GLU A N 1
ATOM 692 C CA . GLU A 1 89 ? 2.768 8.492 20.468 1.00 58.38 89 GLU A CA 1
ATOM 693 C C . GLU A 1 89 ? 4.083 7.915 19.936 1.00 58.38 89 GLU A C 1
ATOM 695 O O . GLU A 1 89 ? 4.920 7.468 20.725 1.00 58.38 89 GLU A O 1
ATOM 700 N N . THR A 1 90 ? 4.311 7.924 18.617 1.00 58.81 90 THR A N 1
ATOM 701 C CA . THR A 1 90 ? 5.641 7.584 18.109 1.00 58.81 90 THR A CA 1
ATOM 702 C C . THR A 1 90 ? 6.663 8.625 18.554 1.00 58.81 90 THR A C 1
ATOM 704 O O . THR A 1 90 ? 6.508 9.834 18.380 1.00 58.81 90 THR A O 1
ATOM 707 N N . SER A 1 91 ? 7.733 8.146 19.184 1.00 54.12 91 SER A N 1
ATOM 708 C CA . SER A 1 91 ? 8.901 8.955 19.497 1.00 54.12 91 SER A CA 1
ATOM 709 C C . SER A 1 91 ? 9.816 8.997 18.271 1.00 54.12 91 SER A C 1
ATOM 711 O O . SER A 1 91 ? 10.399 7.987 17.886 1.00 54.12 91 SER A O 1
ATOM 713 N N . GLY A 1 92 ? 9.949 10.167 17.639 1.00 62.25 92 GLY A N 1
ATOM 714 C CA . GLY A 1 92 ? 10.851 10.350 16.497 1.00 62.25 92 GLY A CA 1
ATOM 715 C C . GLY A 1 92 ? 10.315 11.273 15.405 1.00 62.25 92 GLY A C 1
ATOM 716 O O . GLY A 1 92 ? 9.394 12.061 15.621 1.00 62.25 92 GLY A O 1
ATOM 717 N N . GLU A 1 93 ? 10.949 11.201 14.232 1.00 65.44 93 GLU A N 1
ATOM 718 C CA . GLU A 1 93 ? 10.538 11.937 13.026 1.00 65.44 93 GLU A CA 1
ATOM 719 C C . GLU A 1 93 ? 9.378 11.257 12.286 1.00 65.44 93 GLU A C 1
ATOM 721 O O . GLU A 1 93 ? 8.609 11.929 11.599 1.00 65.44 93 GLU A O 1
ATOM 726 N N . ASP A 1 94 ? 9.245 9.938 12.436 1.00 71.88 94 ASP A N 1
ATOM 727 C CA . ASP A 1 94 ? 8.190 9.156 11.804 1.00 71.88 94 ASP A CA 1
ATOM 728 C C . ASP A 1 94 ? 6.921 9.266 12.625 1.00 71.88 94 ASP A C 1
ATOM 730 O O . ASP A 1 94 ? 6.939 8.978 13.817 1.00 71.88 94 ASP A O 1
ATOM 734 N N . LYS A 1 95 ? 5.845 9.695 11.968 1.00 79.25 95 LYS A N 1
ATOM 735 C CA . LYS A 1 95 ? 4.568 9.987 12.603 1.00 79.25 95 LYS A CA 1
ATOM 736 C C . LYS A 1 95 ? 3.440 9.203 11.966 1.00 79.25 95 LYS A C 1
ATOM 738 O O . LYS A 1 95 ? 3.392 9.073 10.734 1.00 79.25 95 LYS A O 1
ATOM 743 N N . PHE A 1 96 ? 2.499 8.740 12.784 1.00 83.25 96 PHE A N 1
ATOM 744 C CA . PHE A 1 96 ? 1.253 8.151 12.302 1.00 83.25 96 PHE A CA 1
ATOM 745 C C . PHE A 1 96 ? 0.034 8.910 12.823 1.00 83.25 96 PHE A C 1
ATOM 747 O O . PHE A 1 96 ? 0.041 9.529 13.882 1.00 83.25 96 PHE A O 1
ATOM 754 N N . SER A 1 97 ? -1.040 8.863 12.045 1.00 82.75 97 SER A N 1
ATOM 755 C CA . SER A 1 97 ? -2.356 9.351 12.428 1.00 82.75 97 SER A CA 1
ATOM 756 C C . SER A 1 97 ? -3.340 8.196 12.366 1.00 82.75 97 SER A C 1
ATOM 758 O O . SER A 1 97 ? -3.289 7.366 11.460 1.00 82.75 97 SER A O 1
ATOM 760 N N . ALA A 1 98 ? -4.208 8.145 13.361 1.00 82.62 98 ALA A N 1
ATOM 761 C CA . ALA A 1 98 ? -5.077 7.031 13.657 1.00 82.62 98 ALA A CA 1
ATOM 762 C C . ALA A 1 98 ? -6.504 7.532 13.844 1.00 82.62 98 ALA A C 1
ATOM 764 O O . ALA A 1 98 ? -6.731 8.542 14.512 1.00 82.62 98 ALA A O 1
ATOM 765 N N . SER A 1 99 ? -7.479 6.842 13.269 1.00 83.12 99 SER A N 1
ATOM 766 C CA . SER A 1 99 ? -8.890 7.166 13.455 1.00 83.12 99 SER A CA 1
ATOM 767 C C . SER A 1 99 ? -9.718 5.893 13.495 1.00 83.12 99 SER A C 1
ATOM 769 O O . SER A 1 99 ? -9.465 4.958 12.738 1.00 83.12 99 SER A O 1
ATOM 771 N N . VAL A 1 100 ? -10.698 5.868 14.393 1.00 85.19 100 VAL A N 1
ATOM 772 C CA . VAL A 1 100 ? -11.638 4.757 14.556 1.00 85.19 100 VAL A CA 1
ATOM 773 C C . VAL A 1 100 ? -13.031 5.275 14.246 1.00 85.19 100 VAL A C 1
ATOM 775 O O . VAL A 1 100 ? -13.450 6.284 14.815 1.00 85.19 100 VAL A O 1
ATOM 778 N N . PHE A 1 101 ? -13.730 4.585 13.354 1.00 85.50 101 PHE A N 1
ATOM 779 C CA . PHE A 1 101 ? -15.083 4.919 12.926 1.00 85.50 101 PHE A CA 1
ATOM 780 C C . PHE A 1 101 ? -16.004 3.746 13.229 1.00 85.50 101 PHE A C 1
ATOM 782 O O . PHE A 1 101 ? -15.746 2.646 12.745 1.00 85.50 101 PHE A O 1
ATOM 789 N N . LYS A 1 102 ? -17.092 3.949 13.972 1.00 86.44 102 LYS A N 1
ATOM 790 C CA . LYS A 1 102 ? -18.103 2.903 14.125 1.00 86.44 102 LYS A CA 1
ATOM 791 C C . LYS A 1 102 ? -18.933 2.805 12.857 1.00 86.44 102 LYS A C 1
ATOM 793 O O . LYS A 1 102 ? -19.477 3.792 12.365 1.00 86.44 102 LYS A O 1
ATOM 798 N N . THR A 1 103 ? -19.057 1.592 12.342 1.00 87.06 103 THR A N 1
ATOM 799 C CA . THR A 1 103 ? -19.893 1.285 11.179 1.00 87.06 103 THR A CA 1
ATOM 800 C C . THR A 1 103 ? -21.245 0.726 11.582 1.00 87.06 103 THR A C 1
ATOM 802 O O . THR A 1 103 ? -22.234 0.948 10.886 1.00 87.06 103 THR A O 1
ATOM 805 N N . GLY A 1 104 ? -21.322 0.034 12.718 1.00 86.75 104 GLY A N 1
ATOM 806 C CA . GLY A 1 104 ? -22.581 -0.512 13.201 1.00 86.75 104 GLY A CA 1
ATOM 807 C C . GLY A 1 104 ? -22.420 -1.464 14.373 1.00 86.75 104 GLY A C 1
ATOM 808 O O . GLY A 1 104 ? -21.446 -1.411 15.123 1.00 86.75 104 GLY A O 1
ATOM 809 N N . THR A 1 105 ? -23.409 -2.338 14.523 1.00 88.69 105 THR A N 1
ATOM 810 C CA . THR A 1 105 ? -23.435 -3.384 15.544 1.00 88.69 105 THR A CA 1
ATOM 811 C C . THR A 1 105 ? -23.683 -4.720 14.854 1.00 88.69 105 THR A C 1
ATOM 813 O O . THR A 1 105 ? -24.589 -4.842 14.029 1.00 88.69 105 THR A O 1
ATOM 816 N N . GLY A 1 106 ? -22.842 -5.703 15.156 1.00 85.94 106 GLY A N 1
ATOM 817 C CA . GLY A 1 106 ? -22.921 -7.054 14.628 1.00 85.94 106 GLY A CA 1
ATOM 818 C C . GLY A 1 106 ? -24.008 -7.883 15.306 1.00 85.94 106 GLY A C 1
ATOM 819 O O . GLY A 1 106 ? -24.585 -7.511 16.329 1.00 85.94 106 GLY A O 1
ATOM 820 N N . PHE A 1 107 ? -24.278 -9.049 14.725 1.00 85.44 107 PHE A N 1
ATOM 821 C CA . PHE A 1 107 ? -25.353 -9.940 15.161 1.00 85.44 107 PHE A CA 1
ATOM 822 C C . PHE A 1 107 ? -25.201 -10.433 16.611 1.00 85.44 107 PHE A C 1
ATOM 824 O O . PHE A 1 107 ? -26.200 -10.636 17.296 1.00 85.44 107 PHE A O 1
ATOM 831 N N . LEU A 1 108 ? -23.967 -10.601 17.095 1.00 83.88 108 LEU A N 1
ATOM 832 C CA . LEU A 1 108 ? -23.675 -11.054 18.459 1.00 83.88 108 LEU A CA 1
ATOM 833 C C . LEU A 1 108 ? -23.579 -9.885 19.454 1.00 83.88 108 LEU A C 1
ATOM 835 O O . LEU A 1 108 ? -23.100 -10.068 20.571 1.00 83.88 108 LEU A O 1
ATOM 839 N N . GLY A 1 109 ? -24.013 -8.684 19.058 1.00 81.25 109 GLY A N 1
ATOM 840 C CA . GLY A 1 109 ? -23.909 -7.479 19.877 1.00 81.25 109 GLY A CA 1
ATOM 841 C C . GLY A 1 109 ? -22.500 -6.882 19.918 1.00 81.25 109 GLY A C 1
ATOM 842 O O . GLY A 1 109 ? -22.231 -6.050 20.783 1.00 81.25 109 GLY A O 1
ATOM 843 N N . GLN A 1 110 ? -21.600 -7.289 19.013 1.00 86.88 110 GLN A N 1
ATOM 844 C CA . GLN A 1 110 ? -20.296 -6.644 18.861 1.00 86.88 110 GLN A CA 1
ATOM 845 C C . GLN A 1 110 ? -20.436 -5.263 18.208 1.00 86.88 110 GLN A C 1
ATOM 847 O O . GLN A 1 110 ? -21.256 -5.075 17.313 1.00 86.88 110 GLN A O 1
ATOM 852 N N . ASP A 1 111 ? -19.620 -4.297 18.608 1.00 87.81 111 ASP A N 1
ATOM 853 C CA . ASP A 1 111 ? -19.483 -3.039 17.880 1.00 87.81 111 ASP A CA 1
ATOM 854 C C . ASP A 1 111 ? -18.538 -3.252 16.690 1.00 87.81 111 ASP A C 1
ATOM 856 O O . ASP A 1 111 ? -17.407 -3.712 16.858 1.00 87.81 111 ASP A O 1
ATOM 860 N N . LEU A 1 112 ? -19.015 -2.935 15.487 1.00 89.06 112 LEU A N 1
ATOM 861 C CA . LEU A 1 112 ? -18.228 -2.991 14.259 1.00 89.06 112 LEU A CA 1
ATOM 862 C C . LEU A 1 112 ? -17.578 -1.628 14.046 1.00 89.06 112 LEU A C 1
ATOM 864 O O . LEU A 1 112 ? -18.266 -0.603 14.005 1.00 89.06 112 LEU A O 1
ATOM 868 N N . ASN A 1 113 ? -16.257 -1.620 13.926 1.00 88.50 113 ASN A N 1
ATOM 869 C CA . ASN A 1 113 ? -15.456 -0.421 13.755 1.00 88.50 113 ASN A CA 1
ATOM 870 C C . ASN A 1 113 ? -14.490 -0.591 12.584 1.00 88.50 113 ASN A C 1
ATOM 872 O O . ASN A 1 113 ? -13.948 -1.668 12.368 1.00 88.50 113 ASN A O 1
ATOM 876 N N . ILE A 1 114 ? -14.222 0.498 11.875 1.00 89.69 114 ILE A N 1
ATOM 877 C CA . ILE A 1 114 ? -13.129 0.603 10.915 1.00 89.69 114 ILE A CA 1
ATOM 878 C C . ILE A 1 114 ? -12.005 1.381 11.581 1.00 89.69 114 ILE A C 1
ATOM 880 O O . ILE A 1 114 ? -12.212 2.492 12.078 1.00 89.69 114 ILE A O 1
ATOM 884 N N . VAL A 1 115 ? -10.805 0.817 11.548 1.00 88.94 115 VAL A N 1
ATOM 885 C CA . VAL A 1 115 ? -9.582 1.486 11.975 1.00 88.94 115 VAL A CA 1
ATOM 886 C C . VAL A 1 115 ? -8.817 1.939 10.742 1.00 88.94 115 VAL A C 1
ATOM 888 O O . VAL A 1 115 ? -8.405 1.133 9.911 1.00 88.94 115 VAL A O 1
ATOM 891 N N . LEU A 1 116 ? -8.610 3.250 10.642 1.00 88.81 116 LEU A N 1
ATOM 892 C CA . LEU A 1 116 ? -7.799 3.878 9.613 1.00 88.81 116 LEU A CA 1
ATOM 893 C C . LEU A 1 116 ? -6.497 4.366 10.242 1.00 88.81 116 LEU A C 1
ATOM 895 O O . LEU A 1 116 ? -6.507 5.235 11.114 1.00 88.81 116 LEU A O 1
ATOM 899 N N . THR A 1 117 ? -5.372 3.848 9.763 1.00 88.81 117 THR A N 1
ATOM 900 C CA . THR A 1 117 ? -4.046 4.332 10.143 1.00 88.81 117 THR A CA 1
ATOM 901 C C . THR A 1 117 ? -3.326 4.882 8.928 1.00 88.81 117 THR A C 1
ATOM 903 O O . THR A 1 117 ? -3.258 4.239 7.886 1.00 88.81 117 THR A O 1
ATOM 906 N N . LYS A 1 118 ? -2.757 6.074 9.055 1.00 87.94 118 LYS A N 1
ATOM 907 C CA . LYS A 1 118 ? -1.992 6.734 8.005 1.00 87.94 118 LYS A CA 1
ATOM 908 C C . LYS A 1 118 ? -0.607 7.078 8.518 1.00 87.94 118 LYS A C 1
ATOM 910 O O . LYS A 1 118 ? -0.482 7.759 9.530 1.00 87.94 118 LYS A O 1
ATOM 915 N N . ALA A 1 119 ? 0.418 6.679 7.781 1.00 87.44 119 ALA A N 1
ATOM 916 C CA . ALA A 1 119 ? 1.791 7.101 8.004 1.00 87.44 119 ALA A CA 1
ATOM 917 C C . ALA A 1 119 ? 2.281 7.915 6.806 1.00 87.44 119 ALA A C 1
ATOM 919 O O . ALA A 1 119 ? 1.923 7.646 5.653 1.00 87.44 119 ALA A O 1
ATOM 920 N N . LYS A 1 120 ? 3.100 8.929 7.077 1.00 83.06 120 LYS A N 1
ATOM 921 C CA . LYS A 1 120 ? 3.772 9.709 6.038 1.00 83.06 120 LYS A CA 1
ATOM 922 C C . LYS A 1 120 ? 5.226 9.910 6.433 1.00 83.06 120 LYS A C 1
ATOM 924 O O . LYS A 1 120 ? 5.488 10.488 7.482 1.00 83.06 120 LYS A O 1
ATOM 929 N N . ALA A 1 121 ? 6.143 9.498 5.567 1.00 76.75 121 ALA A N 1
ATOM 930 C CA . ALA A 1 121 ? 7.558 9.829 5.682 1.00 76.75 121 ALA A CA 1
ATOM 931 C C . ALA A 1 121 ? 8.052 10.334 4.328 1.00 76.75 121 ALA A C 1
ATOM 933 O O . ALA A 1 121 ? 7.789 9.720 3.296 1.00 76.75 121 ALA A O 1
ATOM 934 N N . ASN A 1 122 ? 8.753 11.469 4.325 1.00 78.00 122 ASN A N 1
ATOM 935 C CA . ASN A 1 122 ? 9.262 12.108 3.110 1.00 78.00 122 ASN A CA 1
ATOM 936 C C . ASN A 1 122 ? 8.170 12.251 2.026 1.00 78.00 122 ASN A C 1
ATOM 938 O O . ASN A 1 122 ? 7.176 12.961 2.224 1.00 78.00 122 ASN A O 1
ATOM 942 N N . ASN A 1 123 ? 8.361 11.577 0.888 1.00 75.94 123 ASN A N 1
ATOM 943 C CA . ASN A 1 123 ? 7.456 11.584 -0.260 1.00 75.94 123 ASN A CA 1
ATOM 944 C C . ASN A 1 123 ? 6.492 10.380 -0.290 1.00 75.94 123 ASN A C 1
ATOM 946 O O . ASN A 1 123 ? 5.674 10.268 -1.200 1.00 75.94 123 ASN A O 1
ATOM 950 N N . HIS A 1 124 ? 6.577 9.498 0.705 1.00 79.94 124 HIS A N 1
ATOM 951 C CA . HIS A 1 124 ? 5.815 8.262 0.794 1.00 79.94 124 HIS A CA 1
ATOM 952 C C . HIS A 1 124 ? 4.670 8.413 1.794 1.00 79.94 124 HIS A C 1
ATOM 954 O O . HIS A 1 124 ? 4.827 8.944 2.899 1.00 79.94 124 HIS A O 1
ATOM 960 N N . SER A 1 125 ? 3.485 7.963 1.392 1.00 83.62 125 SER A N 1
ATOM 961 C CA . SER A 1 125 ? 2.316 7.913 2.262 1.00 83.62 125 SER A CA 1
ATOM 962 C C . SER A 1 125 ? 1.687 6.541 2.179 1.00 83.62 125 SER A C 1
ATOM 964 O O . SER A 1 125 ? 1.312 6.110 1.089 1.00 83.62 125 SER A O 1
ATOM 966 N N . PHE A 1 126 ? 1.515 5.910 3.331 1.00 88.44 126 PHE A N 1
ATOM 967 C CA . PHE A 1 126 ? 0.870 4.618 3.439 1.00 88.44 126 PHE A CA 1
ATOM 968 C C . PHE A 1 126 ? -0.387 4.750 4.291 1.00 88.44 126 PHE A C 1
ATOM 970 O O . PHE A 1 126 ? -0.366 5.373 5.354 1.00 88.44 126 PHE A O 1
ATOM 977 N N . THR A 1 127 ? -1.494 4.197 3.807 1.00 88.75 127 THR A N 1
ATOM 978 C CA . THR A 1 127 ? -2.749 4.108 4.553 1.00 88.75 127 THR A CA 1
ATOM 979 C C . THR A 1 127 ? -3.116 2.642 4.711 1.00 88.75 127 THR A C 1
ATOM 981 O O . THR A 1 127 ? -3.171 1.905 3.728 1.00 88.75 127 THR A O 1
ATOM 984 N N . LEU A 1 128 ? -3.354 2.249 5.955 1.00 91.12 128 LEU A N 1
ATOM 985 C CA . LEU A 1 128 ? -3.810 0.937 6.372 1.00 91.12 128 LEU A CA 1
ATOM 986 C C . LEU A 1 128 ? -5.244 1.067 6.876 1.00 91.12 128 LEU A C 1
ATOM 988 O O . LEU A 1 128 ? -5.528 1.901 7.738 1.00 91.12 128 LEU A O 1
ATOM 992 N N . LEU A 1 129 ? -6.128 0.238 6.347 1.00 91.44 129 LEU A N 1
ATOM 993 C CA . LEU A 1 129 ? -7.500 0.092 6.802 1.00 91.44 129 LEU A CA 1
ATOM 994 C C . LEU A 1 129 ? -7.674 -1.327 7.340 1.00 91.44 129 LEU A C 1
ATOM 996 O O . LEU A 1 129 ? -7.175 -2.282 6.745 1.00 91.44 129 LEU A O 1
ATOM 1000 N N . CYS A 1 130 ? -8.342 -1.445 8.480 1.00 92.12 130 CYS A N 1
ATOM 1001 C CA . CYS A 1 130 ? -8.650 -2.716 9.116 1.00 92.12 130 CYS A CA 1
ATOM 1002 C C . CYS A 1 130 ? -10.076 -2.679 9.656 1.00 92.12 130 CYS A C 1
ATOM 1004 O O . CYS A 1 130 ? -10.442 -1.715 10.336 1.00 92.12 130 CYS A O 1
ATOM 1006 N N . ASP A 1 131 ? -10.833 -3.745 9.420 1.00 91.25 131 ASP A N 1
ATOM 1007 C CA . ASP A 1 131 ? -12.124 -3.943 10.069 1.00 91.25 131 ASP A CA 1
ATOM 1008 C C . ASP A 1 131 ? -11.915 -4.587 11.440 1.00 91.25 131 ASP A C 1
ATOM 1010 O O . ASP A 1 131 ? -11.020 -5.413 11.655 1.00 91.25 131 ASP A O 1
ATOM 1014 N N . VAL A 1 132 ? -12.689 -4.132 12.419 1.00 90.38 132 VAL A N 1
ATOM 1015 C CA . VAL A 1 132 ? -12.486 -4.469 13.822 1.00 90.38 132 VAL A CA 1
ATOM 1016 C C . VAL A 1 132 ? -13.816 -4.694 14.519 1.00 90.38 132 VAL A C 1
ATOM 1018 O O . VAL A 1 132 ? -14.626 -3.783 14.679 1.00 90.38 132 VAL A O 1
ATOM 1021 N N . GLU A 1 133 ? -13.995 -5.905 15.030 1.00 89.69 133 GLU A N 1
ATOM 1022 C CA . GLU A 1 133 ? -15.113 -6.271 15.887 1.00 89.69 133 GLU A CA 1
ATOM 1023 C C . GLU A 1 133 ? -14.720 -6.142 17.358 1.00 89.69 133 GLU A C 1
ATOM 1025 O O . GLU A 1 133 ? -13.759 -6.765 17.816 1.00 89.69 133 GLU A O 1
ATOM 1030 N N . GLN A 1 134 ? -15.479 -5.360 18.120 1.00 86.75 134 GLN A N 1
ATOM 1031 C CA . GLN A 1 134 ? -15.280 -5.158 19.550 1.00 86.75 134 GLN A CA 1
ATOM 1032 C C . GLN A 1 134 ? -16.456 -5.747 20.330 1.00 86.75 134 GLN A C 1
ATOM 1034 O O . GLN A 1 134 ? -17.573 -5.237 20.291 1.00 86.75 134 GLN A O 1
ATOM 1039 N N . PHE A 1 135 ? -16.207 -6.814 21.082 1.00 85.44 135 PHE A N 1
ATOM 1040 C CA . PHE A 1 135 ? -17.208 -7.415 21.962 1.00 85.44 135 PHE A CA 1
ATOM 1041 C C . PHE A 1 135 ? -17.235 -6.667 23.292 1.00 85.44 135 PHE A C 1
ATOM 1043 O O . PHE A 1 135 ? -16.177 -6.368 23.843 1.00 85.44 135 PHE A O 1
ATOM 1050 N N . GLN A 1 136 ? -18.421 -6.391 23.832 1.00 72.94 136 GLN A N 1
ATOM 1051 C CA . GLN A 1 136 ? -18.578 -5.736 25.133 1.00 72.94 136 GLN A CA 1
ATOM 1052 C C . GLN A 1 136 ? -18.653 -6.779 26.268 1.00 72.94 136 GLN A C 1
ATOM 1054 O O . GLN A 1 136 ? -19.710 -7.375 26.464 1.00 72.94 136 GLN A O 1
ATOM 1059 N N . PRO A 1 137 ? -17.588 -7.024 27.054 1.00 61.38 137 PRO A N 1
ATOM 1060 C CA . PRO A 1 137 ? -17.733 -7.669 28.349 1.00 61.38 137 PRO A CA 1
ATOM 1061 C C . PRO A 1 137 ? -18.166 -6.634 29.395 1.00 61.38 137 PRO A C 1
ATOM 1063 O O . PRO A 1 137 ? -17.393 -5.751 29.769 1.00 61.38 137 PRO A O 1
ATOM 1066 N N . GLU A 1 138 ? -19.384 -6.757 29.923 1.00 57.50 138 GLU A N 1
ATOM 1067 C CA . GLU A 1 138 ? -19.638 -6.257 31.276 1.00 57.50 138 GLU A CA 1
ATOM 1068 C C . GLU A 1 138 ? -19.003 -7.222 32.299 1.00 57.50 138 GLU A C 1
ATOM 1070 O O . GLU A 1 138 ? -19.144 -8.438 32.134 1.00 57.50 138 GLU A O 1
ATOM 1075 N N . PRO A 1 139 ? -18.338 -6.744 33.376 1.00 59.28 139 PRO A N 1
ATOM 1076 C CA . PRO A 1 139 ? -18.042 -5.356 33.744 1.00 59.28 139 PRO A CA 1
ATOM 1077 C C . PRO A 1 139 ? -16.528 -5.063 33.894 1.00 59.28 139 PRO A C 1
ATOM 1079 O O . PRO A 1 139 ? -16.142 -4.271 34.752 1.00 59.28 139 PRO A O 1
ATOM 1082 N N . SER A 1 140 ? -15.634 -5.683 33.108 1.00 58.25 140 SER A N 1
ATOM 1083 C CA . SER A 1 140 ? -14.186 -5.428 33.238 1.00 58.25 140 SER A CA 1
ATOM 1084 C C . SER A 1 140 ? -13.425 -5.525 31.905 1.00 58.25 140 SER A C 1
ATOM 1086 O O . SER A 1 140 ? -13.564 -6.538 31.218 1.00 58.25 140 SER A O 1
ATOM 1088 N N . PRO A 1 141 ? -12.609 -4.519 31.517 1.00 65.81 141 PRO A N 1
ATOM 1089 C CA . PRO A 1 141 ? -11.647 -4.675 30.425 1.00 65.81 141 PRO A CA 1
ATOM 1090 C C . PRO A 1 141 ? -10.617 -5.772 30.773 1.00 65.81 141 PRO A C 1
ATOM 1092 O O . PRO A 1 141 ? -10.333 -5.987 31.953 1.00 65.81 141 PRO A O 1
ATOM 1095 N N . PRO A 1 142 ? -10.010 -6.451 29.783 1.00 66.56 142 PRO A N 1
ATOM 1096 C CA . PRO A 1 142 ? -9.950 -6.084 28.371 1.00 66.56 142 PRO A CA 1
ATOM 1097 C C . PRO A 1 142 ? -11.147 -6.572 27.551 1.00 66.56 142 PRO A C 1
ATOM 1099 O O . PRO A 1 142 ? -11.587 -7.715 27.664 1.00 66.56 142 PRO A O 1
ATOM 1102 N N . VAL A 1 143 ? -11.633 -5.704 26.665 1.00 80.56 143 VAL A N 1
ATOM 1103 C CA . VAL A 1 143 ? -12.639 -6.088 25.672 1.00 80.56 143 VAL A CA 1
ATOM 1104 C C . VAL A 1 143 ? -12.012 -7.011 24.620 1.00 80.56 143 VAL A C 1
ATOM 1106 O O . VAL A 1 143 ? -10.843 -6.845 24.255 1.00 80.56 143 VAL A O 1
ATOM 1109 N N . THR A 1 144 ? -12.767 -8.003 24.142 1.00 84.44 144 THR A N 1
ATOM 1110 C CA . THR A 1 144 ? -12.278 -8.875 23.063 1.00 84.44 144 THR A CA 1
ATOM 1111 C C . THR A 1 144 ? -12.371 -8.122 21.750 1.00 84.44 144 THR A C 1
ATOM 1113 O O . THR A 1 144 ? -13.422 -7.573 21.423 1.00 84.44 144 THR A O 1
ATOM 1116 N N . ILE A 1 145 ? -11.259 -8.101 21.020 1.00 86.69 145 ILE A N 1
ATOM 1117 C CA . ILE A 1 145 ? -11.149 -7.425 19.734 1.00 86.69 145 ILE A CA 1
ATOM 1118 C C . ILE A 1 145 ? -10.688 -8.419 18.693 1.00 86.69 145 ILE A C 1
ATOM 1120 O O . ILE A 1 145 ? -9.652 -9.063 18.873 1.00 86.69 145 ILE A O 1
ATOM 1124 N N . ILE A 1 146 ? -11.449 -8.502 17.610 1.00 88.25 146 ILE A N 1
ATOM 1125 C CA . ILE A 1 146 ? -11.125 -9.304 16.440 1.00 88.25 146 ILE A CA 1
ATOM 1126 C C . ILE A 1 146 ? -10.896 -8.331 15.293 1.00 88.25 146 ILE A C 1
ATOM 1128 O O . ILE A 1 146 ? -11.833 -7.725 14.787 1.00 88.25 146 ILE A O 1
ATOM 1132 N N . SER A 1 147 ? -9.635 -8.152 14.917 1.00 90.06 147 SER A N 1
ATOM 1133 C CA . SER A 1 147 ? -9.261 -7.435 13.703 1.00 90.06 147 SER A CA 1
ATOM 1134 C C . SER A 1 147 ? -9.236 -8.412 12.534 1.00 90.06 147 SER A C 1
ATOM 1136 O O . SER A 1 147 ? -8.568 -9.447 12.619 1.00 90.06 147 SER A O 1
ATOM 1138 N N . HIS A 1 148 ? -9.935 -8.088 11.458 1.00 87.62 148 HIS A N 1
ATOM 1139 C CA . HIS A 1 148 ? -9.954 -8.866 10.226 1.00 87.62 148 HIS A CA 1
ATOM 1140 C C . HIS A 1 148 ? -9.900 -7.929 9.019 1.00 87.62 148 HIS A C 1
ATOM 1142 O O . HIS A 1 148 ? -10.067 -6.723 9.160 1.00 87.62 148 HIS A O 1
ATOM 1148 N N . ASP A 1 149 ? -9.601 -8.510 7.857 1.00 86.50 149 ASP A N 1
ATOM 1149 C CA . ASP A 1 149 ? -9.516 -7.836 6.561 1.00 86.50 149 ASP A CA 1
ATOM 1150 C C . ASP A 1 149 ? -8.638 -6.571 6.567 1.00 86.50 149 ASP A C 1
ATOM 1152 O O . ASP A 1 149 ? -9.038 -5.466 6.920 1.00 86.50 149 ASP A O 1
ATOM 1156 N N . TYR A 1 150 ? -7.379 -6.746 6.164 1.00 88.88 150 TYR A N 1
ATOM 1157 C CA . TYR A 1 150 ? -6.420 -5.651 6.070 1.00 88.88 150 TYR A CA 1
ATOM 1158 C C . TYR A 1 150 ? -6.326 -5.163 4.629 1.00 88.88 150 TYR A C 1
ATOM 1160 O O . TYR A 1 150 ? -5.998 -5.934 3.725 1.00 88.88 150 TYR A O 1
ATOM 1168 N N . TRP A 1 151 ? -6.533 -3.865 4.428 1.00 89.50 151 TRP A N 1
ATOM 1169 C CA . TRP A 1 151 ? -6.321 -3.203 3.146 1.00 89.50 151 TRP A CA 1
ATOM 1170 C C . TRP A 1 151 ? -5.219 -2.161 3.271 1.00 89.50 151 TRP A C 1
ATOM 1172 O O . TRP A 1 151 ? -5.238 -1.317 4.164 1.00 89.50 151 TRP A O 1
ATOM 1182 N N . GLY A 1 152 ? -4.255 -2.214 2.357 1.00 87.06 152 GLY A N 1
ATOM 1183 C CA . GLY A 1 152 ? -3.142 -1.275 2.292 1.00 87.06 152 GLY A CA 1
ATOM 1184 C C . GLY A 1 152 ? -3.131 -0.510 0.977 1.00 87.06 152 GLY A C 1
ATOM 1185 O O . GLY A 1 152 ? -3.563 -1.009 -0.064 1.00 87.06 152 GLY A O 1
ATOM 1186 N N . THR A 1 153 ? -2.605 0.709 1.007 1.00 84.56 153 THR A N 1
ATOM 1187 C CA . THR A 1 153 ? -2.290 1.454 -0.215 1.00 84.56 153 THR A CA 1
ATOM 1188 C C . THR A 1 153 ? -1.095 0.839 -0.933 1.00 84.56 153 THR A C 1
ATOM 1190 O O . THR A 1 153 ? -0.025 0.704 -0.344 1.00 84.56 153 THR A O 1
ATOM 1193 N N . ILE A 1 154 ? -1.258 0.549 -2.222 1.00 77.81 154 ILE A N 1
ATOM 1194 C CA . ILE A 1 154 ? -0.148 0.222 -3.122 1.00 77.81 154 ILE A CA 1
ATOM 1195 C C . ILE A 1 154 ? 0.449 1.535 -3.631 1.00 77.81 154 ILE A C 1
ATOM 1197 O O . ILE A 1 154 ? -0.285 2.436 -4.044 1.00 77.81 154 ILE A O 1
ATOM 1201 N N . GLU A 1 155 ? 1.774 1.660 -3.593 1.00 71.31 155 GLU A N 1
ATOM 1202 C CA . GLU A 1 155 ? 2.437 2.866 -4.081 1.00 71.31 155 GLU A CA 1
ATOM 1203 C C . GLU A 1 155 ? 2.292 3.059 -5.594 1.00 71.31 155 GLU A C 1
ATOM 1205 O O . GLU A 1 155 ? 2.308 2.088 -6.356 1.00 71.31 155 GLU A O 1
ATOM 1210 N N . PRO A 1 156 ? 2.210 4.319 -6.055 1.00 72.12 156 PRO A N 1
ATOM 1211 C CA . PRO A 1 156 ? 2.222 4.613 -7.476 1.00 72.12 156 PRO A CA 1
ATOM 1212 C C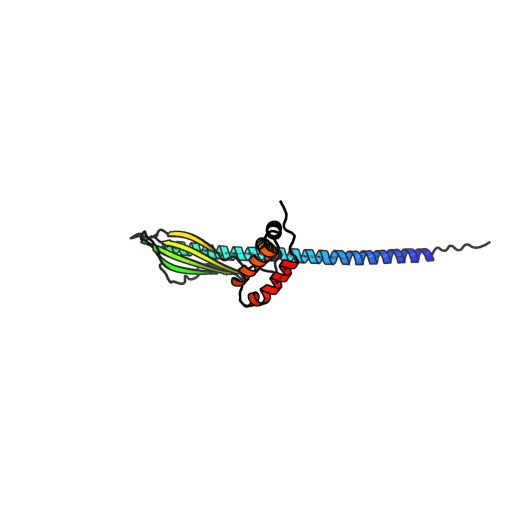 . PRO A 1 156 ? 3.571 4.244 -8.114 1.00 72.12 156 PRO A C 1
ATOM 1214 O O . PRO A 1 156 ? 4.644 4.382 -7.513 1.00 72.12 156 PRO A O 1
ATOM 1217 N N . TYR A 1 157 ? 3.512 3.814 -9.376 1.00 71.00 157 TYR A N 1
ATOM 1218 C CA . TYR A 1 157 ? 4.702 3.561 -10.186 1.00 71.00 157 TYR A CA 1
ATOM 1219 C C . TYR A 1 157 ? 5.521 4.835 -10.378 1.00 71.00 157 TYR A C 1
ATOM 1221 O O . TYR A 1 157 ? 4.977 5.893 -10.702 1.00 71.00 157 TYR A O 1
ATOM 1229 N N . GLU A 1 158 ? 6.844 4.720 -10.261 1.00 71.81 158 GLU A N 1
ATOM 1230 C CA . GLU A 1 158 ? 7.748 5.820 -10.568 1.00 71.81 158 GLU A CA 1
ATOM 1231 C C . GLU A 1 158 ? 8.477 5.564 -11.892 1.00 71.81 158 GLU A C 1
ATOM 1233 O O . GLU A 1 158 ? 9.360 4.716 -11.987 1.00 71.81 158 GLU A O 1
ATOM 1238 N N . ILE A 1 159 ? 8.140 6.335 -12.931 1.00 68.88 159 ILE A N 1
ATOM 1239 C CA . ILE A 1 159 ? 8.692 6.171 -14.294 1.00 68.88 159 ILE A CA 1
ATOM 1240 C C . ILE A 1 159 ? 10.223 6.375 -14.326 1.00 68.88 159 ILE A C 1
ATOM 1242 O O . ILE A 1 159 ? 10.901 5.919 -15.245 1.00 68.88 159 ILE A O 1
ATOM 1246 N N . SER A 1 160 ? 10.785 7.037 -13.310 1.00 71.31 160 SER A N 1
ATOM 1247 C CA . SER A 1 160 ? 12.229 7.244 -13.151 1.00 71.31 160 SER A CA 1
ATOM 1248 C C . SER A 1 160 ? 12.996 5.948 -12.820 1.00 71.31 160 SER A C 1
ATOM 1250 O O . SER A 1 160 ? 14.218 5.893 -12.997 1.00 71.31 160 SER A O 1
ATOM 1252 N N . LEU A 1 161 ? 12.300 4.902 -12.355 1.00 70.94 161 LEU A N 1
ATOM 1253 C CA . LEU A 1 161 ? 12.871 3.618 -11.963 1.00 70.94 161 LEU A CA 1
ATOM 1254 C C . LEU A 1 161 ? 12.637 2.572 -13.054 1.00 70.94 161 LEU A C 1
ATOM 1256 O O . LEU A 1 161 ? 11.507 2.278 -13.438 1.00 70.94 161 LEU A O 1
ATOM 1260 N N . LEU A 1 162 ? 13.721 1.938 -13.512 1.00 72.12 162 LEU A N 1
ATOM 1261 C CA . LEU A 1 162 ? 13.661 0.926 -14.571 1.00 72.12 162 LEU A CA 1
ATOM 1262 C C . LEU 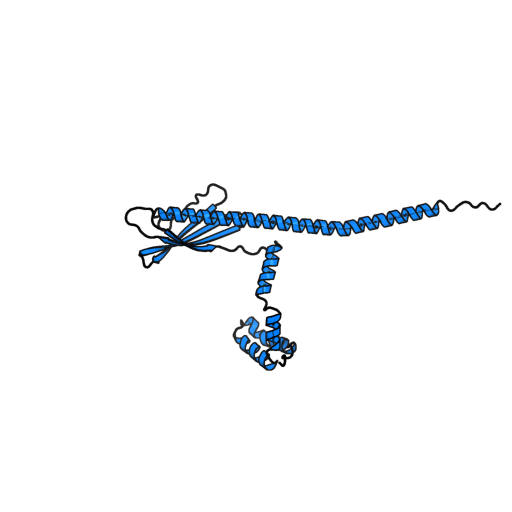A 1 162 ? 12.752 -0.258 -14.200 1.00 72.12 162 LEU A C 1
ATOM 1264 O O . LEU A 1 162 ? 12.052 -0.784 -15.057 1.00 72.12 162 LEU A O 1
ATOM 1268 N N . ALA A 1 163 ? 12.755 -0.678 -12.934 1.00 71.56 163 ALA A N 1
ATOM 1269 C CA . ALA A 1 163 ? 11.929 -1.792 -12.474 1.00 71.56 163 ALA A CA 1
ATOM 1270 C C . ALA A 1 163 ? 10.430 -1.469 -12.526 1.00 71.56 163 ALA A C 1
ATOM 1272 O O . ALA A 1 163 ? 9.653 -2.299 -12.989 1.00 71.56 163 ALA A O 1
ATOM 1273 N N . ASP A 1 164 ? 10.041 -0.260 -12.121 1.00 70.81 164 ASP A N 1
ATOM 1274 C CA . ASP A 1 164 ? 8.649 0.193 -12.162 1.00 70.81 164 ASP A CA 1
ATOM 1275 C C . ASP A 1 164 ? 8.195 0.390 -13.612 1.00 70.81 164 ASP A C 1
ATOM 1277 O O . ASP A 1 164 ? 7.102 -0.033 -13.978 1.00 70.81 164 ASP A O 1
ATOM 1281 N N . ALA A 1 165 ? 9.059 0.932 -14.477 1.00 71.94 165 ALA A N 1
ATOM 1282 C CA . ALA A 1 165 ? 8.789 1.038 -15.909 1.00 71.94 165 ALA A CA 1
ATOM 1283 C C . ALA A 1 165 ? 8.594 -0.340 -16.573 1.00 71.94 165 ALA A C 1
ATOM 1285 O O . ALA A 1 165 ? 7.664 -0.520 -17.360 1.00 71.94 165 ALA A O 1
ATOM 1286 N N . LEU A 1 166 ? 9.425 -1.332 -16.228 1.00 72.31 166 LEU A N 1
ATOM 1287 C CA . LEU A 1 166 ? 9.268 -2.713 -16.696 1.00 72.31 166 LEU A CA 1
ATOM 1288 C C . LEU A 1 166 ? 8.004 -3.368 -16.128 1.00 72.31 166 LEU A C 1
ATOM 1290 O O . LEU A 1 166 ? 7.314 -4.082 -16.849 1.00 72.31 166 LEU A O 1
ATOM 1294 N N . ALA A 1 167 ? 7.664 -3.111 -14.864 1.00 70.94 167 ALA A N 1
ATOM 1295 C CA . ALA A 1 167 ? 6.427 -3.597 -14.263 1.00 70.94 167 ALA A CA 1
ATOM 1296 C C . ALA A 1 167 ? 5.195 -3.007 -14.965 1.00 70.94 167 ALA A C 1
ATOM 1298 O O . ALA A 1 167 ? 4.283 -3.756 -15.303 1.00 70.94 167 ALA A O 1
ATOM 1299 N N . MET A 1 168 ? 5.201 -1.707 -15.280 1.00 71.38 168 MET A N 1
ATOM 1300 C CA . MET A 1 168 ? 4.156 -1.067 -16.085 1.00 71.38 168 MET A CA 1
ATOM 1301 C C . MET A 1 168 ? 4.062 -1.673 -17.490 1.00 71.38 168 MET A C 1
ATOM 1303 O O . MET A 1 168 ? 2.960 -1.905 -17.982 1.00 71.38 168 MET A O 1
ATOM 1307 N N . GLN A 1 169 ? 5.196 -1.939 -18.147 1.00 68.00 169 GLN A N 1
ATOM 1308 C CA . GLN A 1 169 ? 5.220 -2.591 -19.461 1.00 68.00 169 GLN A CA 1
ATOM 1309 C C . GLN A 1 169 ? 4.669 -4.017 -19.403 1.00 68.00 169 GLN A C 1
ATOM 1311 O O . GLN A 1 169 ? 3.864 -4.387 -20.251 1.00 68.00 169 GLN A O 1
ATOM 1316 N N . ASN A 1 170 ? 5.048 -4.795 -18.390 1.00 69.56 170 ASN A N 1
ATOM 1317 C CA . ASN A 1 170 ? 4.552 -6.153 -18.197 1.00 69.56 170 ASN A CA 1
ATOM 1318 C C . ASN A 1 170 ? 3.060 -6.164 -17.857 1.00 69.56 170 ASN A C 1
ATOM 1320 O O . ASN A 1 170 ? 2.329 -6.976 -18.408 1.00 69.56 170 ASN A O 1
ATOM 1324 N N . PHE A 1 171 ? 2.591 -5.244 -17.010 1.00 66.94 171 PHE A N 1
ATOM 1325 C CA . PHE A 1 171 ? 1.173 -5.118 -16.675 1.00 66.94 171 PHE A CA 1
ATOM 1326 C C . PHE A 1 171 ? 0.340 -4.767 -17.914 1.00 66.94 171 PHE A C 1
ATOM 1328 O O . PHE A 1 171 ? -0.639 -5.442 -18.217 1.00 66.94 171 PHE A O 1
ATOM 1335 N N . ARG A 1 172 ? 0.806 -3.804 -18.720 1.00 61.34 172 ARG A N 1
ATOM 1336 C CA . ARG A 1 172 ? 0.216 -3.513 -20.038 1.00 61.34 172 ARG A CA 1
ATOM 1337 C C . ARG A 1 172 ? 0.282 -4.713 -20.984 1.00 61.34 172 ARG A C 1
ATOM 1339 O O . ARG A 1 172 ? -0.651 -4.948 -21.737 1.00 61.34 172 ARG A O 1
ATOM 1346 N N . GLY A 1 173 ? 1.366 -5.483 -20.943 1.00 57.09 173 GLY A N 1
ATOM 1347 C CA . GLY A 1 173 ? 1.530 -6.717 -21.713 1.00 57.09 173 GLY A CA 1
ATOM 1348 C C . GLY A 1 173 ? 0.570 -7.838 -21.304 1.00 57.09 173 GLY A C 1
ATOM 1349 O O . GLY A 1 173 ? 0.266 -8.691 -22.130 1.00 57.09 173 GLY A O 1
ATOM 1350 N N . VAL A 1 174 ? 0.074 -7.829 -20.063 1.00 58.25 174 VAL A N 1
ATOM 1351 C CA . VAL A 1 174 ? -0.973 -8.741 -19.573 1.00 58.25 174 VAL A CA 1
ATOM 1352 C C . VAL A 1 174 ? -2.369 -8.280 -20.014 1.00 58.25 174 VAL A C 1
ATOM 1354 O O . VAL A 1 174 ? -3.226 -9.124 -20.264 1.00 58.25 174 VAL A O 1
ATOM 1357 N N . GLU A 1 175 ? -2.591 -6.970 -20.154 1.00 53.44 175 GLU A N 1
ATOM 1358 C CA . GLU A 1 175 ? -3.841 -6.398 -20.689 1.00 53.44 175 GLU A CA 1
ATOM 1359 C C . GLU A 1 175 ? -3.943 -6.470 -22.222 1.00 53.44 175 GLU A C 1
ATOM 1361 O O . GLU A 1 175 ? -5.044 -6.458 -22.777 1.00 53.44 175 GLU A O 1
ATOM 1366 N N . LEU A 1 176 ? -2.815 -6.582 -22.928 1.00 56.09 176 LEU A N 1
ATOM 1367 C CA . LEU A 1 176 ? -2.800 -6.911 -24.350 1.00 56.09 176 LEU A CA 1
ATOM 1368 C C . LEU A 1 176 ? -3.185 -8.388 -24.514 1.00 56.09 176 LEU A C 1
ATOM 1370 O O . LEU A 1 176 ? -2.477 -9.277 -24.042 1.00 56.09 176 LEU A O 1
ATOM 1374 N N . LEU A 1 177 ? -4.309 -8.649 -25.194 1.00 57.06 177 LEU A N 1
ATOM 1375 C CA . LEU A 1 177 ? -4.718 -9.991 -25.628 1.00 57.06 177 LEU A CA 1
ATOM 1376 C C . LEU A 1 177 ? -3.491 -10.757 -26.135 1.00 57.06 177 LEU A C 1
ATOM 1378 O O . LEU A 1 177 ? -2.815 -10.297 -27.060 1.00 57.06 177 LEU A O 1
ATOM 1382 N N . ARG A 1 178 ? -3.192 -11.917 -25.528 1.00 64.12 178 ARG A N 1
ATOM 1383 C CA . ARG A 1 178 ? -2.022 -12.728 -25.901 1.00 64.12 178 ARG A CA 1
ATOM 1384 C C . ARG A 1 178 ? -2.020 -12.913 -27.417 1.00 64.12 178 ARG A C 1
ATOM 1386 O O . ARG A 1 178 ? -3.076 -13.151 -27.997 1.00 64.12 178 ARG A O 1
ATOM 1393 N N . LEU A 1 179 ? -0.854 -12.812 -28.058 1.00 60.59 179 LEU A N 1
ATOM 1394 C CA . LEU A 1 179 ? -0.735 -12.890 -29.522 1.00 60.59 179 LEU A CA 1
ATOM 1395 C C . LEU A 1 179 ? -1.467 -14.113 -30.100 1.00 60.59 179 LEU A C 1
ATOM 1397 O O . LEU A 1 179 ? -2.104 -14.010 -31.140 1.00 60.59 179 LEU A O 1
ATOM 1401 N N . GLU A 1 180 ? -1.423 -15.243 -29.393 1.00 67.25 180 GLU A N 1
ATOM 1402 C CA . GLU A 1 180 ? -2.153 -16.468 -29.734 1.00 67.25 180 GLU A CA 1
ATOM 1403 C C . GLU A 1 180 ? -3.672 -16.273 -29.692 1.00 67.25 180 GLU A C 1
ATOM 1405 O O . GLU A 1 180 ? -4.338 -16.546 -30.677 1.00 67.25 180 GLU A O 1
ATOM 1410 N N . GLN A 1 181 ? -4.214 -15.699 -28.615 1.00 68.62 181 GLN A N 1
ATOM 1411 C CA . GLN A 1 181 ? -5.649 -15.422 -28.484 1.00 68.62 181 GLN A CA 1
ATOM 1412 C C . GLN A 1 181 ? -6.140 -14.412 -29.527 1.00 68.62 181 GLN A C 1
ATOM 1414 O O . GLN A 1 181 ? -7.227 -14.572 -30.078 1.00 68.62 181 GLN A O 1
ATOM 1419 N N . SER A 1 182 ? -5.327 -13.392 -29.825 1.00 68.62 182 SER A N 1
ATOM 1420 C CA . SER A 1 182 ? -5.608 -12.438 -30.900 1.00 68.62 182 SER A CA 1
ATOM 1421 C C . SER A 1 182 ? -5.597 -13.134 -32.258 1.00 68.62 182 SER A C 1
ATOM 1423 O O . SER A 1 182 ? -6.514 -12.947 -33.044 1.00 68.62 182 SER A O 1
ATOM 1425 N N . ARG A 1 183 ? -4.605 -13.988 -32.529 1.00 70.50 183 ARG A N 1
ATOM 1426 C CA . ARG A 1 183 ? -4.509 -14.748 -33.781 1.00 70.50 183 ARG A CA 1
ATOM 1427 C C . ARG A 1 183 ? -5.674 -15.723 -33.949 1.00 70.50 183 ARG A C 1
ATOM 1429 O O . ARG A 1 183 ? -6.219 -15.812 -35.043 1.00 70.50 183 ARG A O 1
ATOM 1436 N N . ASP A 1 184 ? -6.065 -16.421 -32.892 1.00 78.38 184 ASP A N 1
ATOM 1437 C CA . ASP A 1 184 ? -7.159 -17.392 -32.927 1.00 78.38 184 ASP A CA 1
ATOM 1438 C C . ASP A 1 184 ? -8.502 -16.680 -33.146 1.00 78.38 184 ASP A C 1
ATOM 1440 O O . ASP A 1 184 ? -9.295 -17.092 -33.991 1.00 78.38 184 ASP A O 1
ATOM 1444 N N . PHE A 1 185 ? -8.728 -15.540 -32.480 1.00 77.38 185 PHE A N 1
ATOM 1445 C CA . PHE A 1 185 ? -9.871 -14.669 -32.764 1.00 77.38 185 PHE A CA 1
ATOM 1446 C C . PHE A 1 185 ? -9.833 -14.131 -34.203 1.00 77.38 185 PHE A C 1
ATOM 1448 O O . PHE A 1 185 ? -10.854 -14.108 -34.894 1.00 77.38 185 PHE A O 1
ATOM 1455 N N . GLU A 1 186 ? -8.653 -13.735 -34.689 1.00 76.00 186 GLU A N 1
ATOM 1456 C CA . GLU A 1 186 ? -8.484 -13.245 -36.052 1.00 76.00 186 GLU A CA 1
ATOM 1457 C C . GLU A 1 186 ? -8.711 -14.337 -37.114 1.00 76.00 186 GLU A C 1
ATOM 1459 O O . GLU A 1 186 ?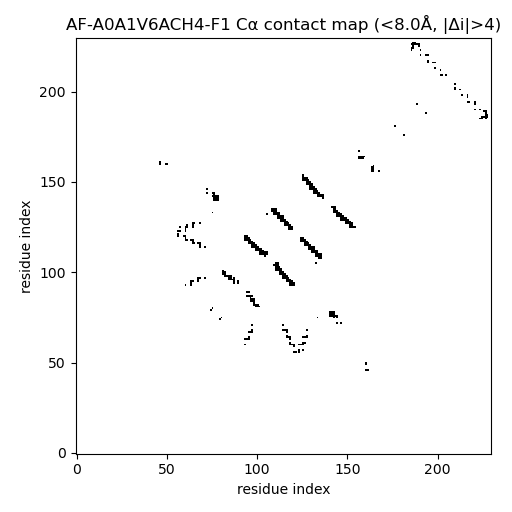 -9.104 -14.022 -38.232 1.00 76.00 186 GLU A O 1
ATOM 1464 N N . ARG A 1 187 ? -8.556 -15.618 -36.786 1.00 81.44 187 ARG A N 1
ATOM 1465 C CA . ARG A 1 187 ? -8.786 -16.723 -37.731 1.00 81.44 187 ARG A CA 1
ATOM 1466 C C . ARG A 1 187 ? -10.149 -17.393 -37.597 1.00 81.44 187 ARG A C 1
ATOM 1468 O O . ARG A 1 187 ? -10.541 -18.114 -38.506 1.00 81.44 187 ARG A O 1
ATOM 1475 N N . ALA A 1 188 ? -10.877 -17.164 -36.505 1.00 82.81 188 ALA A N 1
ATOM 1476 C CA . ALA A 1 188 ? -12.153 -17.831 -36.234 1.00 82.81 188 ALA A CA 1
ATOM 1477 C C . ALA A 1 188 ? -13.330 -17.316 -37.088 1.00 82.81 188 ALA A C 1
ATOM 1479 O O . ALA A 1 188 ? -14.282 -18.058 -37.343 1.00 82.81 188 ALA A O 1
ATOM 1480 N N . TYR A 1 189 ? -13.272 -16.062 -37.541 1.00 83.31 189 TYR A N 1
ATOM 1481 C CA . TYR A 1 189 ? -14.397 -15.372 -38.180 1.00 83.31 189 TYR A CA 1
ATOM 1482 C C . TYR A 1 189 ? -14.076 -14.953 -39.610 1.00 83.31 189 TYR A C 1
ATOM 1484 O O . TYR A 1 189 ? -12.977 -14.482 -39.902 1.00 83.31 189 TYR A O 1
ATOM 1492 N N . THR A 1 190 ? -15.071 -15.065 -40.487 1.00 83.75 190 THR A N 1
ATOM 1493 C CA . THR A 1 190 ? -15.019 -14.473 -41.830 1.00 83.75 190 THR A CA 1
ATOM 1494 C C . THR A 1 190 ? -15.048 -12.944 -41.756 1.00 83.75 190 THR A C 1
ATOM 1496 O O . THR A 1 190 ? -15.492 -12.368 -40.761 1.00 83.75 190 THR A O 1
ATOM 1499 N N . GLU A 1 191 ? -14.621 -12.261 -42.820 1.00 84.38 191 GLU A N 1
ATOM 1500 C CA . GLU A 1 191 ? -14.647 -10.791 -42.897 1.00 84.38 191 GLU A CA 1
ATOM 1501 C C . GLU A 1 191 ? -16.037 -10.203 -42.601 1.00 84.38 191 GLU A C 1
ATOM 1503 O O . GLU A 1 191 ? -16.157 -9.212 -41.877 1.00 84.38 191 GLU A O 1
ATOM 1508 N N . SER A 1 192 ? -17.102 -10.836 -43.106 1.00 83.81 192 SER A N 1
ATOM 1509 C CA . SER A 1 192 ? -18.481 -10.401 -42.866 1.00 83.81 192 SER A CA 1
ATOM 1510 C C . SER A 1 192 ? -18.910 -10.568 -41.410 1.00 83.81 192 SER A C 1
ATOM 1512 O O . SER A 1 192 ? -19.529 -9.668 -40.844 1.00 83.81 192 SER A O 1
ATOM 1514 N N . GLU A 1 193 ? -18.565 -11.697 -40.786 1.00 85.81 193 GLU A N 1
ATOM 1515 C CA . GLU A 1 193 ? -18.876 -11.959 -39.376 1.00 85.81 193 GLU A CA 1
ATOM 1516 C C . GLU A 1 193 ? -18.098 -11.004 -38.466 1.00 85.81 193 GLU A C 1
ATOM 1518 O O . GLU A 1 193 ? -18.668 -10.404 -37.556 1.00 85.81 193 GLU A O 1
ATOM 1523 N N . TYR A 1 194 ? -16.816 -10.788 -38.764 1.00 84.69 194 TYR A N 1
ATOM 1524 C CA . TYR A 1 194 ? -15.952 -9.861 -38.042 1.00 84.69 194 TYR A CA 1
ATOM 1525 C C . TYR A 1 194 ? -16.472 -8.422 -38.113 1.00 84.69 194 TYR A C 1
ATOM 1527 O O . TYR A 1 194 ? -16.561 -7.736 -37.093 1.00 84.69 194 TYR A O 1
ATOM 1535 N N . LYS A 1 195 ? -16.890 -7.976 -39.304 1.00 86.56 195 LYS A N 1
ATOM 1536 C CA . LYS A 1 195 ? -17.480 -6.648 -39.504 1.00 86.56 195 LYS A CA 1
ATOM 1537 C C . LYS A 1 195 ? -18.752 -6.455 -38.677 1.00 86.56 195 LYS A C 1
ATOM 1539 O O . LYS A 1 195 ? -18.931 -5.389 -38.092 1.00 86.56 195 LYS A O 1
ATOM 1544 N N . ASN A 1 196 ? -19.610 -7.471 -38.597 1.00 86.94 196 ASN A N 1
ATOM 1545 C CA . ASN A 1 196 ? -20.835 -7.411 -37.797 1.00 86.94 196 ASN A CA 1
ATOM 1546 C C . ASN A 1 196 ? -20.519 -7.320 -36.299 1.00 86.94 196 ASN A C 1
ATOM 1548 O O . ASN A 1 196 ? -20.984 -6.392 -35.646 1.00 86.94 196 ASN A O 1
ATOM 1552 N N . ILE A 1 197 ? -19.622 -8.173 -35.790 1.00 86.19 197 ILE A N 1
ATOM 1553 C CA . ILE A 1 197 ? -19.183 -8.142 -34.384 1.00 86.19 197 ILE A CA 1
ATOM 1554 C C . ILE A 1 197 ? -18.605 -6.769 -34.012 1.00 86.19 197 ILE A C 1
ATOM 1556 O O . ILE A 1 197 ? -18.898 -6.230 -32.943 1.00 86.19 197 ILE A O 1
ATOM 1560 N N . MET A 1 198 ? -17.773 -6.185 -34.878 1.00 86.25 198 MET A N 1
ATOM 1561 C CA . MET A 1 198 ? -17.178 -4.875 -34.610 1.00 86.25 198 MET A CA 1
ATOM 1562 C C . MET A 1 198 ? -18.204 -3.741 -34.688 1.00 86.25 198 MET A C 1
ATOM 1564 O O . MET A 1 198 ? -18.130 -2.803 -33.895 1.00 86.25 198 MET A O 1
ATOM 1568 N N . ASN A 1 199 ? -19.187 -3.825 -35.584 1.00 85.75 199 ASN A N 1
ATOM 1569 C CA . ASN A 1 199 ? -20.283 -2.857 -35.640 1.00 85.75 199 ASN A CA 1
ATOM 1570 C C . ASN A 1 199 ? -21.195 -2.941 -34.411 1.00 85.75 199 ASN A C 1
ATOM 1572 O O . ASN A 1 199 ? -21.590 -1.898 -33.895 1.00 85.75 199 ASN A O 1
ATOM 1576 N N . ASP A 1 200 ? -21.458 -4.136 -33.886 1.00 86.06 200 ASP A N 1
ATOM 1577 C CA . ASP A 1 200 ? -22.263 -4.317 -32.672 1.00 86.06 200 ASP A CA 1
ATOM 1578 C C . ASP A 1 200 ? -21.579 -3.695 -31.445 1.00 86.06 200 ASP A C 1
ATOM 1580 O O . ASP A 1 200 ? -22.224 -3.054 -30.609 1.00 86.06 200 ASP A O 1
ATOM 1584 N N . LYS A 1 201 ? -20.242 -3.781 -31.381 1.00 83.31 201 LYS A N 1
ATOM 1585 C CA . LYS A 1 201 ? -19.431 -3.152 -30.325 1.00 83.31 201 LYS A CA 1
ATOM 1586 C C . LYS A 1 201 ? -19.452 -1.625 -30.360 1.00 83.31 201 LYS A C 1
ATOM 1588 O O . LYS A 1 201 ? -19.173 -1.007 -29.333 1.00 83.31 201 LYS A O 1
ATOM 1593 N N . LYS A 1 202 ? -19.844 -1.004 -31.479 1.00 83.19 202 LYS A N 1
ATOM 1594 C CA . LYS A 1 202 ? -19.948 0.460 -31.607 1.00 83.19 202 LYS A CA 1
ATOM 1595 C C . LYS A 1 202 ? -20.831 1.074 -30.521 1.00 83.19 202 LYS A C 1
ATOM 1597 O O . LYS A 1 202 ? -20.510 2.136 -30.001 1.00 83.19 202 LYS A O 1
ATOM 1602 N N . ASN A 1 203 ? -21.910 0.382 -30.160 1.00 80.69 203 ASN A N 1
ATOM 1603 C CA . ASN A 1 203 ? -22.902 0.861 -29.195 1.00 80.69 203 ASN A CA 1
ATOM 1604 C C . ASN A 1 203 ? -22.380 0.893 -27.750 1.00 80.69 203 ASN A C 1
ATOM 1606 O O . ASN A 1 203 ? -23.010 1.492 -26.887 1.00 80.69 203 ASN A O 1
ATOM 1610 N N . SER A 1 204 ? -21.243 0.244 -27.486 1.00 83.38 204 SER A N 1
ATOM 1611 C CA . SER A 1 204 ? -20.596 0.221 -26.169 1.00 83.38 204 SER A CA 1
ATO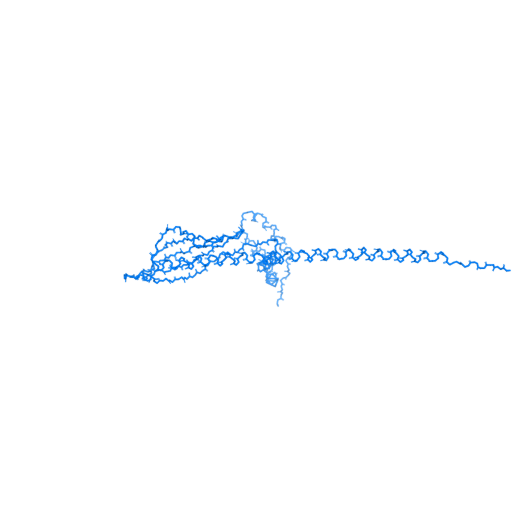M 1612 C C . SER A 1 204 ? -19.485 1.265 -26.012 1.00 83.38 204 SER A C 1
ATOM 1614 O O . SER A 1 204 ? -18.881 1.357 -24.945 1.00 83.38 204 SER A O 1
ATOM 1616 N N . LEU A 1 205 ? -19.192 2.036 -27.064 1.00 82.19 205 LEU A N 1
ATOM 1617 C CA . LEU A 1 205 ? -18.099 3.004 -27.069 1.00 82.19 205 LEU A CA 1
ATOM 1618 C C . LEU A 1 205 ? -18.573 4.404 -26.639 1.00 82.19 205 LEU A C 1
ATOM 1620 O O . LEU A 1 205 ? -19.689 4.796 -26.982 1.00 82.19 205 LEU A O 1
ATOM 1624 N N . PRO A 1 206 ? -17.713 5.189 -25.962 1.00 85.50 206 PRO A N 1
ATOM 1625 C CA . PRO A 1 206 ? -17.932 6.618 -25.739 1.00 85.50 206 PRO A CA 1
ATOM 1626 C C . PRO A 1 206 ? -18.168 7.385 -27.048 1.00 85.50 206 PRO A C 1
ATOM 1628 O O . PRO A 1 206 ? -17.650 7.005 -28.107 1.00 85.50 206 PRO A O 1
ATOM 1631 N N . GLU A 1 207 ? -18.929 8.481 -26.981 1.00 78.06 207 GLU A N 1
ATOM 1632 C CA . GLU A 1 207 ? -19.362 9.241 -28.161 1.00 78.06 207 GLU A CA 1
ATOM 1633 C C . GLU A 1 207 ? -18.187 9.702 -29.034 1.00 78.06 207 GLU A C 1
ATOM 1635 O O . GLU A 1 207 ? -18.276 9.608 -30.264 1.00 78.06 207 GLU A O 1
ATOM 1640 N N . GLU A 1 208 ? -17.059 10.096 -28.429 1.00 76.19 208 GLU A N 1
ATOM 1641 C CA . GLU A 1 208 ? -15.877 10.561 -29.162 1.00 76.19 208 GLU A CA 1
ATOM 1642 C C . GLU A 1 208 ? -15.306 9.472 -30.085 1.00 76.19 208 GLU A C 1
ATOM 1644 O O . GLU A 1 208 ? -14.907 9.748 -31.219 1.00 76.19 208 GLU A O 1
ATOM 1649 N N . LEU A 1 209 ? -15.325 8.215 -29.636 1.00 75.56 209 LEU A N 1
ATOM 1650 C CA . LEU A 1 209 ? -14.809 7.065 -30.382 1.00 75.56 209 LEU A CA 1
ATOM 1651 C C . LEU A 1 209 ? -15.845 6.493 -31.352 1.00 75.56 209 LEU A C 1
ATOM 1653 O O . LEU A 1 209 ? -15.483 6.010 -32.426 1.00 75.56 209 LEU A O 1
ATOM 1657 N N . SER A 1 210 ? -17.135 6.602 -31.028 1.00 79.19 210 SER A N 1
ATOM 1658 C CA . SER A 1 210 ? -18.228 6.113 -31.878 1.00 79.19 210 SER A CA 1
ATOM 1659 C C . SER A 1 210 ? -18.227 6.752 -33.277 1.00 79.19 210 SER A C 1
ATOM 1661 O O . SER A 1 210 ? -18.557 6.093 -34.269 1.00 79.19 210 SER A O 1
ATOM 1663 N N . SER A 1 211 ? -17.813 8.022 -33.362 1.00 79.94 211 SER A N 1
ATOM 1664 C CA . SER A 1 211 ? -17.801 8.819 -34.593 1.00 79.94 211 SER A CA 1
ATOM 1665 C C . SER A 1 211 ? -16.734 8.360 -35.595 1.00 79.94 211 SER A C 1
ATOM 1667 O O . SER A 1 211 ? -16.968 8.371 -36.803 1.00 79.94 211 SER A O 1
ATOM 1669 N N . SER A 1 212 ? -15.584 7.900 -35.099 1.00 82.69 212 SER A N 1
ATOM 1670 C CA . SER A 1 212 ? -14.454 7.421 -35.905 1.00 82.69 212 SER A CA 1
ATOM 1671 C C . SER A 1 212 ? -14.441 5.900 -36.077 1.00 82.69 212 SER A C 1
ATOM 1673 O O . SER A 1 212 ? -13.727 5.377 -36.936 1.00 82.69 212 SER A O 1
ATOM 1675 N N . TRP A 1 213 ? -15.276 5.184 -35.317 1.00 87.81 213 TRP A N 1
ATOM 1676 C CA . TRP A 1 213 ? -15.293 3.726 -35.261 1.00 87.81 213 TRP A CA 1
ATOM 1677 C C . TRP A 1 213 ? -15.495 3.056 -36.618 1.00 87.81 213 TRP A C 1
ATOM 1679 O O . TRP A 1 213 ? -14.813 2.089 -36.930 1.00 87.81 213 TRP A O 1
ATOM 1689 N N . SER A 1 214 ? -16.363 3.590 -37.481 1.00 84.12 214 SER A N 1
ATOM 1690 C CA . SER A 1 214 ? -16.585 3.011 -38.815 1.00 84.12 214 SER A CA 1
ATOM 1691 C C . SER A 1 214 ? -15.325 3.002 -39.684 1.00 84.12 214 SER A C 1
ATOM 1693 O O . SER A 1 214 ? -15.132 2.075 -40.468 1.00 84.12 214 SER A O 1
ATOM 1695 N N . ASN A 1 215 ? -14.449 3.999 -39.533 1.00 83.75 215 ASN A N 1
ATOM 1696 C CA . ASN A 1 215 ? -13.180 4.050 -40.262 1.00 83.75 215 ASN A CA 1
ATOM 1697 C C . ASN A 1 215 ? -12.199 3.006 -39.719 1.00 83.75 215 ASN A C 1
ATOM 1699 O O . ASN A 1 215 ? -11.512 2.348 -40.497 1.00 83.75 215 ASN A O 1
ATOM 1703 N N . VAL A 1 216 ? -12.192 2.812 -38.398 1.00 81.75 216 VAL A N 1
ATOM 1704 C CA . VAL A 1 216 ? -11.393 1.778 -37.730 1.00 81.75 216 VAL A CA 1
ATOM 1705 C C . VAL A 1 216 ? -11.849 0.385 -38.161 1.00 81.75 216 VAL A C 1
ATOM 1707 O O . VAL A 1 216 ? -11.022 -0.424 -38.562 1.00 81.75 216 VAL A O 1
ATOM 1710 N N . VAL A 1 217 ? -13.158 0.116 -38.175 1.00 86.62 217 VAL A N 1
ATOM 1711 C CA . VAL A 1 217 ? -13.704 -1.178 -38.617 1.00 86.62 217 VAL A CA 1
ATOM 1712 C C . VAL A 1 217 ? -13.337 -1.474 -40.068 1.00 86.62 217 VAL A C 1
ATOM 1714 O O . VAL A 1 217 ? -12.941 -2.593 -40.373 1.00 86.62 217 VAL A O 1
ATOM 1717 N N . ASN A 1 218 ? -13.415 -0.487 -40.962 1.00 84.44 218 ASN A N 1
ATOM 1718 C CA . ASN A 1 218 ? -13.040 -0.693 -42.360 1.00 84.44 218 ASN A CA 1
ATOM 1719 C C . ASN A 1 218 ? -11.549 -1.030 -42.521 1.00 84.44 218 ASN A C 1
ATOM 1721 O O . ASN A 1 218 ? -11.227 -1.922 -43.299 1.00 84.44 218 ASN A O 1
ATOM 1725 N N . ALA A 1 219 ? -10.664 -0.370 -41.764 1.00 84.62 219 ALA A N 1
ATOM 1726 C CA . ALA A 1 219 ? -9.232 -0.674 -41.767 1.00 84.62 219 ALA A CA 1
ATOM 1727 C C . ALA A 1 219 ? -8.921 -2.057 -41.162 1.00 84.62 219 ALA A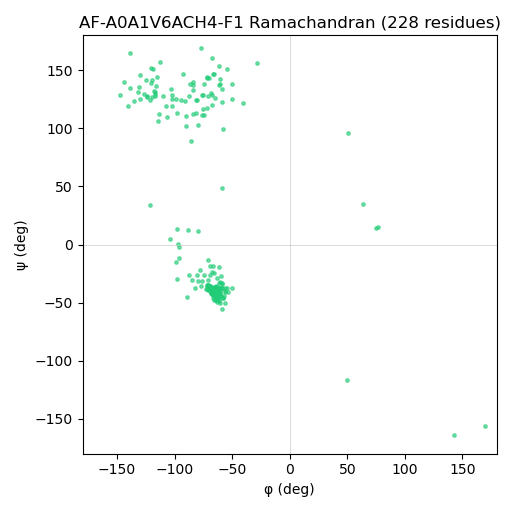 C 1
ATOM 1729 O O . ALA A 1 219 ? -8.072 -2.783 -41.667 1.00 84.62 219 ALA A O 1
ATOM 1730 N N . LEU A 1 220 ? -9.633 -2.452 -40.102 1.00 82.25 220 LEU A N 1
ATOM 1731 C CA . LEU A 1 220 ? -9.465 -3.772 -39.485 1.00 82.25 220 LEU A CA 1
ATOM 1732 C C . LEU A 1 220 ? -9.978 -4.904 -40.385 1.00 82.25 220 LEU A C 1
ATOM 1734 O O . LEU A 1 220 ? -9.388 -5.977 -40.415 1.00 82.25 220 LEU A O 1
ATOM 1738 N N . VAL A 1 221 ? -11.057 -4.669 -41.139 1.00 85.06 221 VAL A N 1
ATOM 1739 C CA . VAL A 1 221 ? -11.579 -5.643 -42.108 1.00 85.06 221 VAL A CA 1
ATOM 1740 C C . VAL A 1 221 ? -10.649 -5.777 -43.317 1.00 85.06 221 VAL A C 1
ATOM 1742 O O . VAL A 1 221 ? -10.478 -6.885 -43.806 1.00 85.06 221 VAL A O 1
ATOM 1745 N N . SER A 1 222 ? -10.016 -4.696 -43.792 1.00 83.38 222 SER A N 1
ATOM 1746 C CA . SER A 1 222 ? -9.094 -4.779 -44.940 1.00 83.38 222 SER A CA 1
ATOM 1747 C C . SER A 1 222 ? -7.795 -5.527 -44.638 1.00 83.38 222 SER A C 1
ATOM 1749 O O . SER A 1 222 ? -7.192 -6.085 -45.546 1.00 83.38 222 SER A O 1
ATOM 1751 N N . GLU A 1 223 ? -7.373 -5.540 -43.374 1.00 81.38 223 GLU A N 1
ATOM 1752 C CA . GLU A 1 223 ? -6.164 -6.232 -42.902 1.00 81.38 223 GLU A CA 1
ATOM 1753 C C . GLU A 1 223 ? -6.484 -7.613 -42.294 1.00 81.38 223 GLU A C 1
ATOM 1755 O O . GLU A 1 223 ? -5.659 -8.222 -41.607 1.00 81.38 223 GLU A O 1
ATOM 1760 N N . LYS A 1 224 ? -7.706 -8.112 -42.514 1.00 82.06 224 LYS A N 1
ATOM 1761 C CA . LYS A 1 224 ? -8.197 -9.358 -41.931 1.00 82.06 224 LYS A CA 1
ATOM 1762 C C . LYS A 1 224 ? -7.457 -10.563 -42.509 1.00 82.06 224 LYS A C 1
ATOM 1764 O O . LYS A 1 224 ? -7.353 -10.738 -43.721 1.00 82.06 224 LYS A O 1
ATOM 1769 N N . LEU A 1 225 ? -6.975 -11.440 -41.628 1.00 76.69 225 LEU A N 1
ATOM 1770 C CA . LEU A 1 225 ? -6.404 -12.719 -42.044 1.00 76.69 225 LEU A CA 1
ATOM 1771 C C . LEU A 1 225 ? -7.515 -13.669 -42.526 1.00 76.69 225 LEU A C 1
ATOM 1773 O O . LEU A 1 225 ? -8.598 -13.682 -41.935 1.00 76.69 225 LEU A O 1
ATOM 1777 N N . PRO A 1 226 ? -7.259 -14.490 -43.561 1.00 73.19 226 PRO A N 1
ATOM 1778 C CA . PRO A 1 226 ? -8.231 -15.468 -44.026 1.00 73.19 226 PRO A CA 1
ATOM 1779 C C . PRO A 1 226 ? -8.576 -16.460 -42.911 1.00 73.19 226 PRO A C 1
ATOM 1781 O O . PRO A 1 226 ? -7.711 -16.865 -42.126 1.00 73.19 226 PRO A O 1
ATOM 1784 N N . LYS A 1 227 ? -9.854 -16.850 -42.861 1.00 76.31 227 LYS A N 1
ATOM 1785 C CA . LYS A 1 227 ? -10.355 -17.863 -41.929 1.00 76.31 227 LYS A CA 1
ATOM 1786 C C . LYS A 1 227 ? -9.611 -19.178 -42.161 1.00 76.31 227 LYS A C 1
ATOM 1788 O O . LYS A 1 227 ? -9.447 -19.604 -43.302 1.00 76.31 227 LYS A O 1
ATOM 1793 N N . GLU A 1 228 ? -9.162 -19.806 -41.081 1.00 68.94 228 GLU A N 1
ATOM 1794 C CA . GLU A 1 228 ? -8.500 -21.110 -41.152 1.00 68.94 228 GLU A CA 1
ATOM 1795 C C . GLU A 1 228 ? -9.583 -22.178 -41.380 1.00 68.94 228 GLU A C 1
ATOM 1797 O O . GLU A 1 228 ? -10.460 -22.374 -40.536 1.00 68.94 228 GLU A O 1
ATOM 1802 N N . GLU A 1 229 ? -9.587 -22.797 -42.564 1.00 56.88 229 GLU A N 1
ATOM 1803 C CA . GLU A 1 229 ? -10.439 -23.953 -42.858 1.00 56.88 229 GLU A CA 1
ATOM 1804 C C . GLU A 1 229 ? -9.832 -25.179 -42.165 1.00 56.88 229 GLU A C 1
ATOM 1806 O O . GLU A 1 229 ? -8.692 -25.552 -42.443 1.00 56.88 229 GLU A O 1
ATOM 1811 N N . SER A 1 230 ? -10.574 -25.752 -41.215 1.00 50.31 230 SER A N 1
ATOM 1812 C CA . SER A 1 230 ? -10.215 -26.986 -40.504 1.00 50.31 230 SER A CA 1
ATOM 1813 C C . SER A 1 230 ? -10.377 -28.222 -41.377 1.00 50.31 230 SER A C 1
ATOM 1815 O O . SER A 1 230 ? -11.481 -28.336 -41.962 1.00 50.31 230 SER A O 1
#

Secondary structure (DSSP, 8-state):
--------HHHHHHHHHHHHHHHHHHHHHHHHHHHHHHHHHHHHHHHHHHHHHHHHHHHHHHHHHHHHHHHHHHHHTTT--S---BPP---SS-EEEEEEEEEEE-TTSPEEEEEEEEEEETTEEEEEEEEEEEE--SS-SPPEEEEEEEEEPPPPP-TTSHHHHHHHHHHHHHHS--HHHHHHHHHHS-HHHHHHHHHHHGGGS-HHHHHHHHHHHHHHHHTPPPP---